Protein 5NLA (pdb70)

Organism: Rhizobium meliloti (strain 1021) (NCBI:txid266834)

Nearest PDB structures (foldseek):
  5nla-assembly1_A  TM=1.004E+00  e=1.748E-54  Sinorhizobium meliloti 1021
  1sfn-assembly1_A  TM=6.374E-01  e=1.419E-04  Deinococcus radiodurans
  8hfb-assembly1_B  TM=6.529E-01  e=1.781E-03  Bacillus subtilis
  1ey2-assembly1_A  TM=7.579E-01  e=7.438E-03  Homo sapiens
  3myx-assembly2_B  TM=6.446E-01  e=1.606E-02  Pseudomonas syringae pv. tomato str. DC3000

Radius of gyration: 18.59 Å; Cα contacts (8 Å, |Δi|>4): 476; chains: 1; bounding box: 44×41×52 Å

B-factor: mean 86.73, std 24.88, range [30.0, 162.95]

Sequence (271 aa):
SRFSTRDLPPQEQFRSWRAHMAPLVDVRLPDGVSEEDGFPAELTGWHLGDLLIVQQVTPAHSYERSQTMLRSSPIDHWNVGLFRSGRSWTEADRRVTETGPGEFFFRSLGYPYRGRMTDAASILLFMPYELLADDAGKLEGANNSVLSGNLADLLANYINGMEENLGNITVEEVPRIVRTIRDMVVACVAAVRPDSQAKMGVMERAHRYIHLNLNSGDLTPETICRELGISRTRLYQLFEPSGGVLNYIRRRRLLQAYAEGATIGDWLKSV

Structure (mmCIF, N/CA/C/O backbone):
data_5NLA
#
_entry.id   5NLA
#
_cell.length_a   80.662
_cell.length_b   80.662
_cell.length_c   125.596
_cell.angle_alpha   90.00
_cell.angle_beta   90.00
_cell.angle_gamma   90.00
#
_symmetry.space_group_name_H-M   'P 43 2 2'
#
loop_
_entity.id
_entity.type
_entity.pdbx_description
1 polymer 'Putative transcriptional regulator TRANSCRIPTION REGULATOR protein'
2 water water
#
loop_
_atom_site.group_PDB
_atom_site.id
_atom_site.type_symbol
_atom_site.label_atom_id
_atom_site.label_alt_id
_atom_site.label_comp_id
_atom_site.label_asym_id
_atom_site.label_entity_id
_atom_site.label_seq_id
_atom_site.pdbx_PDB_ins_code
_atom_site.Cartn_x
_atom_site.Cartn_y
_atom_site.Cartn_z
_atom_site.occupancy
_atom_site.B_iso_or_equiv
_atom_site.auth_seq_id
_atom_site.auth_comp_id
_atom_site.auth_asym_id
_atom_site.auth_atom_id
_atom_site.pdbx_PDB_model_num
ATOM 1 N N . SER A 1 47 ? -24.545 -28.485 -0.217 1.00 131.37 47 SER A N 1
ATOM 2 C CA . SER A 1 47 ? -24.429 -27.179 -0.934 1.00 128.90 47 SER A CA 1
ATOM 3 C C . SER A 1 47 ? -23.445 -26.229 -0.221 1.00 126.97 47 SER A C 1
ATOM 4 O O . SER A 1 47 ? -23.675 -25.019 -0.159 1.00 121.83 47 SER A O 1
ATOM 7 N N . ARG A 1 48 ? -22.327 -26.780 0.268 1.00 131.49 48 ARG A N 1
ATOM 8 C CA . ARG A 1 48 ? -21.486 -26.110 1.280 1.00 130.91 48 ARG A CA 1
ATOM 9 C C . ARG A 1 48 ? -20.040 -25.825 0.903 1.00 128.25 48 ARG A C 1
ATOM 10 O O . ARG A 1 48 ? -19.338 -26.720 0.423 1.00 136.02 48 ARG A O 1
ATOM 18 N N . PHE A 1 49 ? -19.596 -24.586 1.141 1.00 116.94 49 PHE A N 1
ATOM 19 C CA . PHE A 1 49 ? -18.164 -24.280 1.137 1.00 113.18 49 PHE A CA 1
ATOM 20 C C . PHE A 1 49 ? -17.779 -23.228 2.176 1.00 104.50 49 PHE A C 1
ATOM 21 O O . PHE A 1 49 ? -18.516 -22.274 2.428 1.00 101.61 49 PHE A O 1
ATOM 29 N N . SER A 1 50 ? -16.605 -23.439 2.770 1.00 99.10 50 SER A N 1
ATOM 30 C CA . SER A 1 50 ? -16.157 -22.722 3.962 1.00 93.21 50 SER A CA 1
ATOM 31 C C . SER A 1 50 ? -14.695 -22.317 3.820 1.00 86.16 50 SER A C 1
ATOM 32 O O . SER A 1 50 ? -13.912 -23.005 3.180 1.00 86.63 50 SER A O 1
ATOM 35 N N . THR A 1 51 ? -14.348 -21.185 4.411 1.00 82.76 51 THR A N 1
ATOM 36 C CA . THR A 1 51 ? -12.976 -20.688 4.446 1.00 81.70 51 THR A CA 1
ATOM 37 C C . THR A 1 51 ? -12.782 -20.010 5.786 1.00 80.54 51 THR A C 1
ATOM 38 O O . THR A 1 51 ? -13.514 -19.077 6.113 1.00 76.57 51 THR A O 1
ATOM 42 N N . ARG A 1 52 ? -11.829 -20.495 6.570 1.00 81.39 52 ARG A N 1
ATOM 43 C CA . ARG A 1 52 ? -11.371 -19.764 7.741 1.00 83.92 52 ARG A CA 1
ATOM 44 C C . ARG A 1 52 ? -9.890 -19.911 7.883 1.00 81.71 52 ARG A C 1
ATOM 45 O O . ARG A 1 52 ? -9.267 -20.722 7.220 1.00 83.39 52 ARG A O 1
ATOM 53 N N . ASP A 1 53 ? -9.330 -19.140 8.791 1.00 82.17 53 ASP A N 1
ATOM 54 C CA . ASP A 1 53 ? -7.910 -19.210 9.041 1.00 84.28 53 ASP A CA 1
ATOM 55 C C . ASP A 1 53 ? -7.574 -19.418 10.514 1.00 84.07 53 ASP A C 1
ATOM 56 O O . ASP A 1 53 ? -6.457 -19.143 10.920 1.00 83.81 53 ASP A O 1
ATOM 61 N N . LEU A 1 54 ? -8.516 -19.940 11.299 1.00 88.42 54 LEU A N 1
ATOM 62 C CA . LEU A 1 54 ? -8.251 -20.250 12.712 1.00 94.54 54 LEU A CA 1
ATOM 63 C C . LEU A 1 54 ? -7.199 -21.363 12.938 1.00 98.64 54 LEU A C 1
ATOM 64 O O . LEU A 1 54 ? -6.472 -21.288 13.913 1.00 103.32 54 LEU A O 1
ATOM 69 N N . PRO A 1 55 ? -7.108 -22.383 12.048 1.00 101.93 55 PRO A N 1
ATOM 70 C CA . PRO A 1 55 ? -6.037 -23.395 12.202 1.00 104.25 55 PRO A CA 1
ATOM 71 C C . PRO A 1 55 ? -4.588 -23.017 11.790 1.00 103.46 55 PRO A C 1
ATOM 72 O O . PRO A 1 55 ? -3.658 -23.639 12.293 1.00 110.32 55 PRO A O 1
ATOM 76 N N . PRO A 1 56 ? -4.384 -22.061 10.860 1.00 100.43 56 PRO A N 1
ATOM 77 C CA . PRO A 1 56 ? -3.019 -21.504 10.708 1.00 100.25 56 PRO A CA 1
ATOM 78 C C . PRO A 1 56 ? -2.563 -20.591 11.866 1.00 9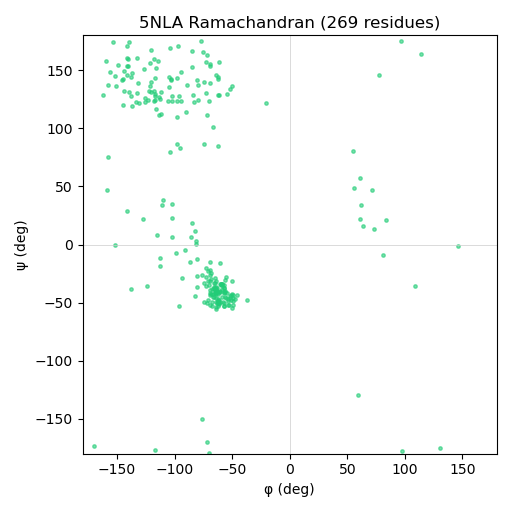8.08 56 PRO A C 1
ATOM 79 O O . PRO A 1 56 ? -3.232 -20.540 12.895 1.00 100.70 56 PRO A O 1
ATOM 83 N N . GLN A 1 57 ? -1.429 -19.897 11.700 1.00 95.15 57 GLN A N 1
ATOM 84 C CA . GLN A 1 57 ? -1.044 -18.766 12.580 1.00 92.26 57 GLN A CA 1
ATOM 85 C C . GLN A 1 57 ? -0.750 -17.401 11.899 1.00 92.59 57 GLN A C 1
ATOM 86 O O . GLN A 1 57 ? -1.048 -16.347 12.501 1.00 86.74 57 GLN A O 1
ATOM 92 N N . GLU A 1 58 ? -0.151 -17.407 10.692 1.00 92.73 58 GLU A N 1
ATOM 93 C CA . GLU A 1 58 ? -0.063 -16.191 9.842 1.00 86.92 58 GLU A CA 1
ATOM 94 C C . GLU A 1 58 ? -1.216 -16.168 8.833 1.00 83.44 58 GLU A C 1
ATOM 95 O O . GLU A 1 58 ? -1.093 -16.518 7.666 1.00 82.70 58 GLU A O 1
ATOM 101 N N . GLN A 1 59 ? -2.334 -15.677 9.359 1.00 77.91 59 GLN A N 1
ATOM 102 C CA . GLN A 1 59 ? -3.680 -15.906 8.869 1.00 71.77 59 GLN A CA 1
ATOM 103 C C . GLN A 1 59 ? -4.134 -14.808 7.900 1.00 70.56 59 GLN A C 1
ATOM 104 O O . GLN A 1 59 ? -4.988 -15.041 7.025 1.00 67.91 59 GLN A O 1
ATOM 110 N N . PHE A 1 60 ? -3.590 -13.603 8.086 1.00 69.17 60 PHE A N 1
ATOM 111 C CA . PHE A 1 60 ? -3.899 -12.480 7.227 1.00 65.32 60 PHE A CA 1
ATOM 112 C C . PHE A 1 60 ? -3.436 -12.761 5.821 1.00 67.02 60 PHE A C 1
ATOM 113 O O . PHE A 1 60 ? -4.191 -12.588 4.870 1.00 67.90 60 PHE A O 1
ATOM 121 N N . ARG A 1 61 ? -2.183 -13.186 5.696 1.00 72.24 61 ARG A N 1
ATOM 122 C CA . ARG A 1 61 ? -1.630 -13.573 4.401 1.00 73.21 61 ARG A CA 1
ATOM 123 C C . ARG A 1 61 ? -2.541 -14.593 3.682 1.00 73.16 61 ARG A C 1
ATOM 124 O O . ARG A 1 61 ? -2.819 -14.424 2.499 1.00 77.86 61 ARG A O 1
ATOM 132 N N . SER A 1 62 ? -3.038 -15.610 4.391 1.00 71.24 62 SER A N 1
ATOM 133 C CA . SER A 1 62 ? -4.004 -16.553 3.805 1.00 68.31 62 SER A CA 1
ATOM 134 C C . SER A 1 62 ? -5.292 -15.849 3.399 1.00 67.06 62 SER A C 1
ATOM 135 O O . SER A 1 62 ? -5.749 -15.959 2.265 1.00 68.92 62 SER A O 1
ATOM 138 N N . TRP A 1 63 ? -5.875 -15.119 4.332 1.00 66.07 63 TRP A N 1
ATOM 139 C CA . TRP A 1 63 ? -7.072 -14.344 4.043 1.00 63.23 63 TRP A CA 1
ATOM 140 C C . TRP A 1 63 ? -6.941 -13.465 2.790 1.00 63.06 63 TRP A C 1
ATOM 141 O O . TRP A 1 63 ? -7.872 -13.375 1.980 1.00 62.93 63 TRP A O 1
ATOM 152 N N . ARG A 1 64 ? -5.796 -12.812 2.641 1.00 63.21 64 ARG A N 1
ATOM 153 C CA . ARG A 1 64 ? -5.569 -11.937 1.495 1.00 62.32 64 ARG A CA 1
ATOM 154 C C . ARG A 1 64 ? -5.527 -12.707 0.171 1.00 62.62 64 ARG A C 1
ATOM 155 O O . ARG A 1 64 ? -5.993 -12.211 -0.873 1.00 60.47 64 ARG A O 1
ATOM 163 N N . ALA A 1 65 ? -4.957 -13.907 0.227 1.00 63.86 65 ALA A N 1
ATOM 164 C CA . ALA A 1 65 ? -4.908 -14.790 -0.921 1.00 66.46 65 ALA A CA 1
ATOM 165 C C . ALA A 1 65 ? -6.313 -15.165 -1.356 1.00 67.66 65 ALA A C 1
ATOM 166 O O . ALA A 1 65 ? -6.629 -15.056 -2.536 1.00 71.44 65 ALA A O 1
ATOM 168 N N . HIS A 1 66 ? -7.151 -15.573 -0.402 1.00 70.21 66 HIS A N 1
ATOM 169 C CA . HIS A 1 66 ? -8.526 -16.000 -0.701 1.00 72.49 66 HIS A CA 1
ATOM 170 C C . HIS A 1 66 ? -9.386 -14.871 -1.274 1.00 67.18 66 HIS A C 1
ATOM 171 O O . HIS A 1 66 ? -10.281 -15.118 -2.070 1.00 67.18 66 HIS A O 1
ATOM 178 N N . MET A 1 67 ? -9.105 -13.638 -0.869 1.00 62.94 67 MET A N 1
ATOM 179 C CA . MET A 1 67 ? -9.907 -12.492 -1.254 1.00 59.89 67 MET A CA 1
ATOM 180 C C . MET A 1 67 ? -9.341 -11.689 -2.415 1.00 59.18 67 MET A C 1
ATOM 181 O O . MET A 1 67 ? -10.026 -10.809 -2.898 1.00 59.82 67 MET A O 1
ATOM 186 N N . ALA A 1 68 ? -8.122 -12.006 -2.865 1.00 63.72 68 ALA A N 1
ATOM 187 C CA . ALA A 1 68 ? -7.391 -11.259 -3.937 1.00 63.34 68 ALA A CA 1
ATOM 188 C C . ALA A 1 68 ? -8.142 -10.949 -5.238 1.00 63.98 68 ALA A C 1
ATOM 189 O O . ALA A 1 68 ? -8.046 -9.826 -5.735 1.00 64.33 68 ALA A O 1
ATOM 191 N N . PRO A 1 69 ? -8.858 -11.945 -5.815 1.00 65.34 69 PRO A N 1
ATOM 192 C CA . PRO A 1 69 ? -9.687 -11.695 -6.998 1.00 63.15 69 PRO A CA 1
ATOM 193 C C . PRO A 1 69 ? -10.714 -10.582 -6.832 1.00 62.47 69 PRO A C 1
ATOM 194 O O . PRO A 1 69 ? -11.108 -9.963 -7.820 1.00 66.94 69 PRO A O 1
ATOM 198 N N . LEU A 1 70 ? -11.164 -10.360 -5.604 1.00 61.07 70 LEU A N 1
ATOM 199 C CA . LEU A 1 70 ? -12.190 -9.371 -5.313 1.00 60.06 70 LEU A CA 1
ATOM 200 C C . LEU A 1 70 ? -11.594 -8.052 -4.869 1.00 57.65 70 LEU A C 1
ATOM 201 O O . LEU A 1 70 ? -11.898 -6.994 -5.417 1.00 57.27 70 LEU A O 1
ATOM 206 N N . VAL A 1 71 ? -10.737 -8.131 -3.864 1.00 58.03 71 VAL A N 1
ATOM 207 C CA . VAL A 1 71 ? -10.186 -6.956 -3.207 1.00 56.41 71 VAL A CA 1
ATOM 208 C C . VAL A 1 71 ? -8.772 -7.246 -2.791 1.00 55.34 71 VAL A C 1
ATOM 209 O O . VAL A 1 71 ? -8.465 -8.350 -2.389 1.00 52.61 71 VAL A O 1
ATOM 213 N N . ASP A 1 72 ? -7.913 -6.246 -2.923 1.00 60.17 72 ASP A N 1
ATOM 214 C CA . ASP A 1 72 ? -6.629 -6.252 -2.255 1.00 64.94 72 ASP A CA 1
ATOM 215 C C . ASP A 1 72 ? -6.852 -5.727 -0.843 1.00 64.56 72 ASP A C 1
ATOM 216 O O . ASP A 1 72 ? -7.451 -4.663 -0.677 1.00 64.50 72 ASP A O 1
ATOM 221 N N . VAL A 1 73 ? -6.368 -6.473 0.152 1.00 63.14 73 VAL A N 1
ATOM 222 C CA . VAL A 1 73 ? -6.554 -6.130 1.560 1.00 65.07 73 VAL A CA 1
ATOM 223 C C . VAL A 1 73 ? -5.239 -5.835 2.274 1.00 64.81 73 VAL A C 1
ATOM 224 O O . VAL A 1 73 ? -4.186 -6.348 1.893 1.00 65.37 73 VAL A O 1
ATOM 228 N N . ARG A 1 74 ? -5.323 -4.988 3.302 1.00 63.89 74 ARG A N 1
ATOM 229 C CA . ARG A 1 74 ? -4.173 -4.569 4.109 1.00 64.28 74 ARG A CA 1
ATOM 230 C C . ARG A 1 74 ? -4.623 -4.407 5.542 1.00 60.80 74 ARG A C 1
ATOM 231 O O . ARG A 1 74 ? -5.776 -4.070 5.797 1.00 62.94 74 ARG A O 1
ATOM 239 N N . LEU A 1 75 ? -3.722 -4.656 6.485 1.00 58.45 75 LEU A N 1
ATOM 240 C CA . LEU A 1 75 ? -4.031 -4.462 7.893 1.00 56.09 75 LEU A CA 1
ATOM 241 C C . LEU A 1 75 ? -4.121 -2.974 8.226 1.00 57.00 75 LEU A C 1
ATOM 242 O O . LEU A 1 75 ? -3.648 -2.145 7.439 1.00 55.75 75 LEU A O 1
ATOM 247 N N . PRO A 1 76 ? -4.746 -2.626 9.385 1.00 57.43 76 PRO A N 1
ATOM 248 C CA . PRO A 1 76 ? -4.725 -1.224 9.806 1.00 58.40 76 PRO A CA 1
ATOM 249 C C . PRO A 1 76 ? -3.336 -0.853 10.209 1.00 61.54 76 PRO A C 1
ATOM 250 O O . PRO A 1 76 ? -2.562 -1.725 10.582 1.00 63.21 76 PRO A O 1
ATOM 254 N N . ASP A 1 77 ? -3.015 0.425 10.095 1.00 66.13 77 ASP A N 1
ATOM 255 C CA . ASP A 1 77 ? -1.716 0.912 10.492 1.00 71.92 77 ASP A CA 1
ATOM 256 C C . ASP A 1 77 ? -1.520 0.655 11.970 1.00 73.52 77 ASP A C 1
ATOM 257 O O . ASP A 1 77 ? -2.391 0.998 12.770 1.00 77.63 77 ASP A O 1
ATOM 262 N N . GLY A 1 78 ? -0.392 0.025 12.312 1.00 73.12 78 GLY A N 1
ATOM 263 C CA . GLY A 1 78 ? -0.077 -0.353 13.694 1.00 72.09 78 GLY A CA 1
ATOM 264 C C . GLY A 1 78 ? -0.153 -1.843 13.962 1.00 69.45 78 GLY A C 1
ATOM 265 O O . GLY A 1 78 ? 0.630 -2.366 14.724 1.00 73.89 78 GLY A O 1
ATOM 266 N N . VAL A 1 79 ? -1.087 -2.530 13.324 1.00 65.73 79 VAL A N 1
ATOM 267 C CA . VAL A 1 79 ? -1.377 -3.928 13.619 1.00 63.67 79 VAL A CA 1
ATOM 268 C C . VAL A 1 79 ? -0.359 -4.838 12.956 1.00 65.51 79 VAL A C 1
ATOM 269 O O . VAL A 1 79 ? -0.177 -4.814 11.737 1.00 65.05 79 VAL A O 1
ATOM 273 N N . SER A 1 80 ? 0.283 -5.659 13.768 1.00 71.12 80 SER A N 1
ATOM 274 C CA . SER A 1 80 ? 1.308 -6.588 13.308 1.00 73.75 80 SER A CA 1
ATOM 275 C C . SER A 1 80 ? 0.633 -7.862 12.805 1.00 73.71 80 SER A C 1
ATOM 276 O O . SER A 1 80 ? -0.473 -8.189 13.238 1.00 72.87 80 SER A O 1
ATOM 279 N N . GLU A 1 81 ? 1.278 -8.566 11.877 1.00 77.36 81 GLU A N 1
ATOM 280 C CA . GLU A 1 81 ? 0.762 -9.857 11.393 1.00 79.13 81 GLU A CA 1
ATOM 281 C C . GLU A 1 81 ? 0.938 -10.965 12.435 1.00 79.81 81 GLU A C 1
ATOM 282 O O . GLU A 1 81 ? 0.287 -11.997 12.341 1.00 77.53 81 GLU A O 1
ATOM 288 N N . GLU A 1 82 ? 1.853 -10.751 13.384 1.00 84.00 82 GLU A N 1
ATOM 289 C CA . GLU A 1 82 ? 2.005 -11.564 14.611 1.00 88.27 82 GLU A CA 1
ATOM 290 C C . GLU A 1 82 ? 0.676 -11.773 15.345 1.00 84.67 82 GLU A C 1
ATOM 291 O O . GLU A 1 82 ? 0.319 -12.889 15.699 1.00 83.30 82 GLU A O 1
ATOM 297 N N . ASP A 1 83 ? -0.055 -10.682 15.538 1.00 82.43 83 ASP A N 1
ATOM 298 C CA . ASP A 1 83 ? -1.330 -10.684 16.264 1.00 82.72 83 ASP A CA 1
ATOM 299 C C . ASP A 1 83 ? -2.316 -11.767 15.791 1.00 80.09 83 ASP A C 1
ATOM 300 O O . ASP A 1 83 ? -3.107 -12.260 16.575 1.00 84.02 83 ASP A O 1
ATOM 305 N N . GLY A 1 84 ? -2.274 -12.123 14.515 1.00 76.50 84 GLY A N 1
ATOM 306 C CA . GLY A 1 84 ? -3.249 -13.032 13.940 1.00 73.88 84 GLY A CA 1
ATOM 307 C C . GLY A 1 84 ? -4.347 -12.255 13.246 1.00 70.78 84 GLY A C 1
ATOM 308 O O . GLY A 1 84 ? -4.388 -11.021 13.292 1.00 71.08 84 GLY A O 1
ATOM 309 N N . PHE A 1 85 ? -5.240 -12.983 12.589 1.00 67.31 85 PHE A N 1
ATOM 310 C CA . PHE A 1 85 ? -6.290 -12.376 11.803 1.00 63.71 85 PHE A CA 1
ATOM 311 C C . PHE A 1 85 ? -7.449 -13.373 11.632 1.00 65.46 85 PHE A C 1
ATOM 312 O O . PHE A 1 85 ? -7.626 -13.952 10.553 1.00 65.13 85 PHE A O 1
ATOM 320 N N . PRO A 1 86 ? -8.249 -13.569 12.699 1.00 65.18 86 PRO A N 1
ATOM 321 C CA . PRO A 1 86 ? -9.310 -14.573 12.695 1.00 66.19 86 PRO A CA 1
ATOM 322 C C . PRO A 1 86 ? -10.487 -14.178 11.798 1.00 64.36 86 PRO A C 1
ATOM 323 O O . PRO A 1 86 ? -11.212 -13.239 12.116 1.00 65.04 86 PRO A O 1
ATOM 327 N N . ALA A 1 87 ? -10.665 -14.906 10.698 1.00 63.31 87 ALA A N 1
ATOM 328 C CA . ALA A 1 87 ? -11.670 -14.577 9.695 1.00 62.07 87 ALA A CA 1
ATOM 329 C C . ALA A 1 87 ? -12.353 -15.832 9.153 1.00 64.17 87 ALA A C 1
ATOM 330 O O . ALA A 1 87 ? -11.785 -16.920 9.174 1.00 61.98 87 ALA A O 1
ATOM 332 N N . GLU A 1 88 ? -13.589 -15.644 8.692 1.00 66.17 88 GLU A N 1
ATOM 333 C CA . GLU A 1 88 ? -14.443 -16.715 8.218 1.00 70.61 88 GLU A CA 1
ATOM 334 C C . GLU A 1 88 ? -15.268 -16.220 7.051 1.00 70.40 88 GLU A C 1
ATOM 335 O O . GLU A 1 88 ? -15.857 -15.138 7.119 1.00 70.86 88 GLU A O 1
ATOM 341 N N . LEU A 1 89 ? -15.287 -17.018 5.986 1.00 70.86 89 LEU A N 1
ATOM 342 C CA . LEU A 1 89 ? -16.213 -16.868 4.875 1.00 66.93 89 LEU A CA 1
ATOM 343 C C . LEU A 1 89 ? -16.990 -18.155 4.799 1.00 65.64 89 LEU A C 1
ATOM 344 O O . LEU A 1 89 ? -16.430 -19.236 4.981 1.00 65.59 89 LEU A O 1
ATOM 349 N N . THR A 1 90 ? -18.283 -18.038 4.540 1.00 64.00 90 THR A N 1
ATOM 350 C CA . THR A 1 90 ? -19.130 -19.203 4.395 1.00 67.70 90 THR A CA 1
ATOM 351 C C . THR A 1 90 ? -20.042 -18.954 3.200 1.00 67.60 90 THR A C 1
ATOM 352 O O . THR A 1 90 ? -20.797 -17.990 3.202 1.00 66.56 90 THR A O 1
ATOM 356 N N . GLY A 1 91 ? -19.935 -19.810 2.178 1.00 69.19 91 GLY A N 1
ATOM 357 C CA . GLY A 1 91 ? -20.569 -19.592 0.869 1.00 68.65 91 GLY A CA 1
ATOM 358 C C . GLY A 1 91 ? -21.680 -20.569 0.513 1.00 71.47 91 GLY A C 1
ATOM 359 O O . GLY A 1 91 ? -21.470 -21.783 0.533 1.00 72.12 91 GLY A O 1
ATOM 360 N N . TRP A 1 92 ? -22.860 -20.032 0.186 1.00 73.29 92 TRP A N 1
ATOM 361 C CA . TRP A 1 92 ? -24.002 -20.813 -0.305 1.00 76.61 92 TRP A CA 1
ATOM 362 C C . TRP A 1 92 ? -24.335 -20.350 -1.722 1.00 75.77 92 TRP A C 1
ATOM 363 O O . TRP A 1 92 ? -24.435 -19.147 -1.962 1.00 72.07 92 TRP A O 1
ATOM 374 N N . HIS A 1 93 ? -24.506 -21.306 -2.641 1.00 78.90 93 HIS A N 1
ATOM 375 C CA . HIS A 1 93 ? -24.915 -21.038 -4.018 1.00 80.76 93 HIS A CA 1
ATOM 376 C C . HIS A 1 93 ? -26.408 -21.259 -4.137 1.00 86.06 93 HIS A C 1
ATOM 377 O O . HIS A 1 93 ? -26.870 -22.388 -4.010 1.00 88.63 93 HIS A O 1
ATOM 384 N N . LEU A 1 94 ? -27.161 -20.194 -4.309 1.00 90.32 94 LEU A N 1
ATOM 385 C CA . LEU A 1 94 ? -28.561 -20.351 -4.565 1.00 97.92 94 LEU A CA 1
ATOM 386 C C . LEU A 1 94 ? -28.523 -20.204 -6.047 1.00 103.24 94 LEU A C 1
ATOM 387 O O . LEU A 1 94 ? -28.746 -19.130 -6.557 1.00 105.43 94 LEU A O 1
ATOM 392 N N . GLY A 1 95 ? -28.280 -21.284 -6.757 1.00 107.46 95 GLY A N 1
ATOM 393 C CA . GLY A 1 95 ? -28.146 -21.175 -8.185 1.00 108.97 95 GLY A CA 1
ATOM 394 C C . GLY A 1 95 ? -27.001 -20.233 -8.494 1.00 108.22 95 GLY A C 1
ATOM 395 O O . GLY A 1 95 ? -25.895 -20.410 -8.026 1.00 109.02 95 GLY A O 1
ATOM 396 N N . ASP A 1 96 ? -27.268 -19.271 -9.357 1.00 107.90 96 ASP A N 1
ATOM 397 C CA . ASP A 1 96 ? -26.309 -18.250 -9.760 1.00 104.31 96 ASP A CA 1
ATOM 398 C C . ASP A 1 96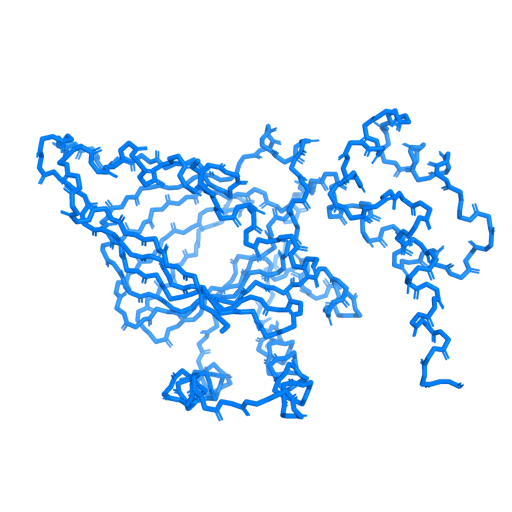 ? -25.90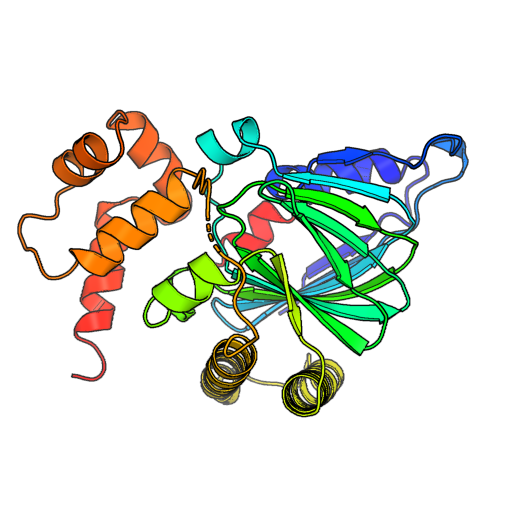2 -17.234 -8.689 1.00 97.01 96 ASP A C 1
ATOM 399 O O . ASP A 1 96 ? -24.742 -16.871 -8.577 1.00 93.56 96 ASP A O 1
ATOM 404 N N . LEU A 1 97 ? -26.886 -16.777 -7.931 1.00 91.84 97 LEU A N 1
ATOM 405 C CA . LEU A 1 97 ? -26.732 -15.820 -6.833 1.00 86.94 97 LEU A CA 1
ATOM 406 C C . LEU A 1 97 ? -25.994 -16.460 -5.642 1.00 81.47 97 LEU A C 1
ATOM 407 O O . LEU A 1 97 ? -26.433 -17.491 -5.124 1.00 81.99 97 LEU A O 1
ATOM 412 N N . LEU A 1 98 ? -24.886 -15.840 -5.224 1.00 74.94 98 LEU A N 1
ATOM 413 C CA . LEU A 1 98 ? -24.043 -16.341 -4.133 1.00 72.87 98 LEU A CA 1
ATOM 414 C C . LEU A 1 98 ? -24.292 -15.568 -2.828 1.00 70.85 98 LEU A C 1
ATOM 415 O O . LEU A 1 98 ? -24.156 -14.335 -2.782 1.00 64.63 98 LEU A O 1
ATOM 420 N N . ILE A 1 99 ? -24.642 -16.309 -1.776 1.00 72.67 99 ILE A N 1
ATOM 421 C CA . ILE A 1 99 ? -24.745 -15.771 -0.418 1.00 75.15 99 ILE A CA 1
ATOM 422 C C . ILE A 1 99 ? -23.427 -16.062 0.294 1.00 73.96 99 ILE A C 1
ATOM 423 O O . ILE A 1 99 ? -22.982 -17.215 0.316 1.00 77.19 99 ILE A O 1
ATOM 428 N N . VAL A 1 100 ? -22.818 -15.037 0.884 1.00 69.76 100 VAL A N 1
ATOM 429 C CA . VAL A 1 100 ? -21.599 -15.217 1.680 1.00 68.35 100 VAL A CA 1
ATOM 430 C C . VAL A 1 100 ? -21.764 -14.640 3.082 1.00 65.12 100 VAL A C 1
ATOM 431 O O . VAL A 1 100 ? -22.066 -13.463 3.237 1.00 62.87 100 VAL A O 1
ATOM 435 N N . GLN A 1 101 ? -21.575 -15.487 4.089 1.00 66.15 101 GLN A N 1
ATOM 436 C CA . GLN A 1 101 ? -21.482 -15.048 5.482 1.00 66.74 101 GLN A CA 1
ATOM 437 C C . GLN A 1 101 ? -20.015 -14.764 5.808 1.00 65.70 101 GLN A C 1
ATOM 438 O O . GLN A 1 101 ? -19.182 -15.675 5.800 1.00 65.85 101 GLN A O 1
ATOM 444 N N . GLN A 1 102 ? -19.709 -13.496 6.075 1.00 64.21 102 GLN A N 1
ATOM 445 C CA . GLN A 1 102 ? -18.356 -13.048 6.367 1.00 64.69 102 GLN A CA 1
ATOM 446 C C . GLN A 1 102 ? -18.207 -12.597 7.822 1.00 65.14 102 GLN A C 1
ATOM 447 O O . GLN A 1 102 ? -19.018 -11.809 8.323 1.00 64.94 102 GLN A O 1
ATOM 453 N N . VAL A 1 103 ? -17.168 -13.093 8.488 1.00 63.49 103 VAL A N 1
ATOM 454 C CA . VAL A 1 103 ? -16.745 -12.554 9.777 1.00 63.83 103 VAL A CA 1
ATOM 455 C C . VAL A 1 103 ? -15.273 -12.209 9.652 1.00 60.71 103 VAL A C 1
ATOM 456 O O . VAL A 1 103 ? -14.466 -13.054 9.281 1.00 57.89 103 VAL A O 1
ATOM 460 N N . THR A 1 104 ? -14.929 -10.973 9.973 1.00 60.75 104 THR A N 1
ATOM 461 C CA . THR A 1 104 ? -13.617 -10.454 9.636 1.00 63.03 104 THR A CA 1
ATOM 462 C C . THR A 1 104 ? -13.141 -9.361 10.623 1.00 62.04 104 THR A C 1
ATOM 463 O O . THR A 1 104 ? -13.965 -8.606 11.145 1.00 63.41 104 THR A O 1
ATOM 467 N N . PRO A 1 105 ? -11.827 -9.302 10.923 1.00 60.70 105 PRO A N 1
ATOM 468 C CA . PRO A 1 105 ? -11.292 -8.198 11.743 1.00 61.22 105 PRO A CA 1
ATOM 469 C C . PRO A 1 105 ? -11.146 -6.893 10.947 1.00 59.86 105 PRO A C 1
ATOM 470 O O . PRO A 1 105 ? -11.383 -6.882 9.745 1.00 56.92 105 PRO A O 1
ATOM 474 N N . ALA A 1 106 ? -10.764 -5.805 11.621 1.00 61.10 106 ALA A N 1
ATOM 475 C CA . ALA A 1 106 ? -10.601 -4.516 10.948 1.00 59.48 106 ALA A CA 1
ATOM 476 C C . ALA A 1 106 ? -9.515 -4.622 9.907 1.00 60.85 106 ALA A C 1
ATOM 477 O O . ALA A 1 106 ? -8.433 -5.107 10.195 1.00 62.26 106 ALA A O 1
ATOM 479 N N . HIS A 1 107 ? -9.827 -4.204 8.686 1.00 60.86 107 HIS A N 1
ATOM 480 C CA . HIS A 1 107 ? -8.835 -4.144 7.611 1.00 60.19 107 HIS A CA 1
ATOM 481 C C . HIS A 1 107 ? -9.266 -3.068 6.629 1.00 57.25 107 HIS A C 1
ATOM 482 O O . HIS A 1 107 ? -10.342 -2.472 6.772 1.00 57.13 107 HIS A O 1
ATOM 489 N N . SER A 1 108 ? -8.408 -2.800 5.660 1.00 54.83 108 SER A N 1
ATOM 490 C CA . SER A 1 108 ? -8.750 -1.934 4.561 1.00 54.56 108 SER A CA 1
ATOM 491 C C . SER A 1 108 ? -8.766 -2.761 3.262 1.00 55.29 108 SER A C 1
ATOM 492 O O . SER A 1 108 ? -8.160 -3.852 3.172 1.00 50.78 108 SER A O 1
ATOM 495 N N . TYR A 1 109 ? -9.489 -2.238 2.274 1.00 57.40 109 TYR A N 1
ATOM 496 C CA . TYR A 1 109 ? -9.742 -2.955 1.021 1.00 59.35 109 TYR A CA 1
ATOM 497 C C . TYR A 1 109 ? -9.698 -2.025 -0.195 1.00 60.59 109 TYR A C 1
ATOM 498 O O . TYR A 1 109 ? -10.083 -0.854 -0.130 1.00 60.33 109 TYR A O 1
ATOM 507 N N . GLU A 1 110 ? -9.214 -2.564 -1.305 1.00 64.23 110 GLU A N 1
ATOM 508 C CA . GLU A 1 110 ? -9.242 -1.858 -2.588 1.00 65.02 110 GLU A CA 1
ATOM 509 C C . GLU A 1 110 ? -9.598 -2.824 -3.705 1.00 61.85 110 GLU A C 1
ATOM 510 O O . GLU A 1 110 ? -9.032 -3.916 -3.788 1.00 61.54 110 GLU A O 1
ATOM 516 N N . ARG A 1 111 ? -10.552 -2.418 -4.540 1.00 59.43 111 ARG A N 1
ATOM 517 C CA . ARG A 1 111 ? -10.756 -3.017 -5.859 1.00 57.45 111 ARG A CA 1
ATOM 518 C C . ARG A 1 111 ? -10.408 -1.917 -6.836 1.00 57.75 111 ARG A C 1
ATOM 519 O O . ARG A 1 111 ? -11.109 -0.912 -6.902 1.00 56.86 111 ARG A O 1
ATOM 527 N N . SER A 1 112 ? -9.300 -2.088 -7.562 1.00 59.27 112 SER A N 1
ATOM 528 C CA . SER A 1 112 ? -8.731 -1.008 -8.386 1.00 61.09 112 SER A CA 1
ATOM 529 C C . SER A 1 112 ? -8.981 -1.121 -9.908 1.00 61.65 112 SER A C 1
ATOM 530 O O . SER A 1 112 ? -9.407 -2.158 -10.422 1.00 59.83 112 SER A O 1
ATOM 533 N N . GLN A 1 113 ? -8.661 -0.041 -10.615 1.00 64.04 113 GLN A N 1
ATOM 534 C CA . GLN A 1 113 ? -8.702 -0.013 -12.083 1.00 66.75 113 GLN A CA 1
ATOM 535 C C . GLN A 1 113 ? -7.875 -1.154 -12.684 1.00 64.74 113 GLN A C 1
ATOM 536 O O . GLN A 1 113 ? -8.367 -1.897 -13.523 1.00 64.96 113 GLN A O 1
ATOM 542 N N . THR A 1 114 ? -6.646 -1.313 -12.202 1.00 64.76 114 THR A N 1
ATOM 543 C CA . THR A 1 114 ? -5.733 -2.363 -12.667 1.00 66.10 114 THR A CA 1
ATOM 544 C C . THR A 1 114 ? -6.342 -3.753 -12.538 1.00 63.84 114 THR A C 1
ATOM 545 O O . THR A 1 114 ? -6.240 -4.583 -13.447 1.00 67.60 114 THR A O 1
ATOM 549 N N . MET A 1 115 ? -6.956 -4.000 -11.394 1.00 60.01 115 MET A N 1
ATOM 550 C CA . MET A 1 115 ? -7.626 -5.252 -11.149 1.00 59.35 115 MET A CA 1
ATOM 551 C C . MET A 1 115 ? -8.781 -5.420 -12.136 1.00 60.69 115 MET A C 1
ATOM 552 O O . MET A 1 115 ? -8.965 -6.497 -12.684 1.00 61.63 115 MET A O 1
ATOM 557 N N . LEU A 1 116 ? -9.514 -4.337 -12.388 1.00 62.98 116 LEU A N 1
ATOM 558 C CA . LEU A 1 116 ? -10.692 -4.337 -13.279 1.00 62.77 116 LEU A CA 1
ATOM 559 C C . LEU A 1 116 ? -10.446 -4.552 -14.794 1.00 66.38 116 LEU A C 1
ATOM 560 O O . LEU A 1 116 ? -11.360 -4.995 -15.526 1.00 63.88 116 LEU A O 1
ATOM 565 N N . ARG A 1 117 ? -9.239 -4.217 -15.245 1.00 67.60 117 ARG A N 1
ATOM 566 C CA . ARG A 1 117 ? -8.816 -4.443 -16.622 1.00 70.94 117 ARG A CA 1
ATOM 567 C C . ARG A 1 117 ? -8.869 -5.916 -17.022 1.00 70.88 117 ARG A C 1
ATOM 568 O O . ARG A 1 117 ? -9.133 -6.250 -18.174 1.00 76.51 117 ARG A O 1
ATOM 576 N N . SER A 1 118 ? -8.574 -6.782 -16.069 1.00 70.36 118 SER A N 1
ATOM 577 C CA . SER A 1 118 ? -8.465 -8.215 -16.284 1.00 71.57 118 SER A CA 1
ATOM 578 C C . SER A 1 118 ? -9.566 -9.017 -15.587 1.00 69.94 118 SER A C 1
ATOM 579 O O . SER A 1 118 ? -9.798 -10.165 -15.948 1.00 75.74 118 SER A O 1
ATOM 582 N N . SER A 1 119 ? -10.244 -8.436 -14.602 1.00 65.99 119 SER A N 1
ATOM 583 C CA . SER A 1 119 ? -11.171 -9.196 -13.766 1.00 63.28 119 SER A CA 1
ATOM 584 C C . SER A 1 119 ? -12.454 -9.564 -14.510 1.00 64.70 119 SER A C 1
ATOM 585 O O . SER A 1 119 ? -13.111 -8.678 -15.095 1.00 65.42 119 SER A O 1
ATOM 588 N N . PRO A 1 120 ? -12.833 -10.854 -14.453 1.00 64.61 120 PRO A N 1
ATOM 589 C CA . PRO A 1 120 ? -14.126 -11.315 -14.943 1.00 66.39 120 PRO A CA 1
ATOM 590 C C . PRO A 1 120 ? -15.306 -11.112 -13.974 1.00 67.11 120 PRO A C 1
ATOM 591 O O . PRO A 1 120 ? -16.429 -11.528 -14.282 1.00 73.01 120 PRO A O 1
ATOM 595 N N . ILE A 1 121 ? -15.070 -10.492 -12.824 1.00 66.90 121 ILE A N 1
ATOM 596 C CA . ILE A 1 121 ? -16.103 -10.334 -11.809 1.00 65.74 121 ILE A CA 1
ATOM 597 C C . ILE A 1 121 ? -16.769 -8.969 -12.018 1.00 65.36 121 ILE A C 1
ATOM 598 O O . ILE A 1 121 ? -16.081 -7.935 -12.046 1.00 65.12 121 ILE A O 1
ATOM 603 N N . ASP A 1 122 ? -18.092 -8.980 -12.197 1.00 63.60 122 ASP A N 1
ATOM 604 C CA . ASP A 1 122 ? -18.885 -7.748 -12.292 1.00 63.92 122 ASP A CA 1
ATOM 605 C C . ASP A 1 122 ? -20.240 -7.873 -11.590 1.00 65.25 122 ASP A C 1
ATOM 606 O O . ASP A 1 122 ? -21.216 -7.188 -11.941 1.00 70.84 122 ASP A O 1
ATOM 611 N N . HIS A 1 123 ? -20.287 -8.714 -10.569 1.00 62.93 123 HIS A N 1
ATOM 612 C CA . HIS A 1 123 ? -21.521 -8.984 -9.872 1.00 64.00 123 HIS A CA 1
ATOM 613 C C . HIS A 1 123 ? -22.039 -7.681 -9.256 1.00 63.53 123 HIS A C 1
ATOM 614 O O . HIS A 1 123 ? -21.272 -6.740 -9.039 1.00 63.34 123 HIS A O 1
ATOM 621 N N . TRP A 1 124 ? -23.343 -7.631 -9.006 1.00 63.73 124 TRP A N 1
ATOM 622 C CA . TRP A 1 124 ? -23.929 -6.605 -8.151 1.00 62.34 124 TRP A CA 1
ATOM 623 C C . TRP A 1 124 ? -23.745 -7.110 -6.722 1.00 62.02 124 TRP A C 1
ATOM 624 O O . TRP A 1 124 ? -24.164 -8.215 -6.382 1.00 64.62 124 TRP A O 1
ATOM 635 N N . ASN A 1 125 ? -23.083 -6.318 -5.898 1.00 60.59 125 ASN A N 1
ATOM 636 C CA . ASN A 1 125 ? -22.792 -6.700 -4.524 1.00 59.36 125 ASN A CA 1
ATOM 637 C C . ASN A 1 125 ? -23.723 -5.913 -3.612 1.00 59.32 125 ASN A C 1
ATOM 638 O O . ASN A 1 125 ? -23.784 -4.678 -3.673 1.00 58.50 125 ASN A O 1
ATOM 643 N N . VAL A 1 126 ? -24.478 -6.638 -2.804 1.00 59.19 126 VAL A N 1
ATOM 644 C CA . VAL A 1 126 ? -25.249 -6.037 -1.722 1.00 60.44 126 VAL A CA 1
ATOM 645 C C . VAL A 1 126 ? -24.807 -6.697 -0.439 1.00 59.55 126 VAL A C 1
ATOM 646 O O . VAL A 1 126 ? -24.705 -7.923 -0.381 1.00 60.71 126 VAL A O 1
ATOM 650 N N . GLY A 1 127 ? -24.524 -5.894 0.578 1.00 59.06 127 GLY A N 1
ATOM 651 C CA . GLY A 1 127 ? -23.976 -6.420 1.828 1.00 59.17 127 GLY A CA 1
ATOM 652 C C . GLY A 1 127 ? -24.617 -5.782 3.034 1.00 60.49 127 GLY A C 1
ATOM 653 O O . GLY A 1 127 ? -24.666 -4.561 3.123 1.00 59.53 127 GLY A O 1
ATOM 654 N N . LEU A 1 128 ? -25.104 -6.619 3.948 1.00 61.25 128 LEU A N 1
ATOM 655 C CA . LEU A 1 128 ? -25.722 -6.183 5.198 1.00 62.57 128 LEU A CA 1
ATOM 656 C C . LEU A 1 128 ? -24.772 -6.406 6.356 1.00 62.50 128 LEU A C 1
ATOM 657 O O . LEU A 1 128 ? -24.218 -7.485 6.467 1.00 61.79 128 LEU A O 1
ATOM 662 N N . PHE A 1 129 ? -24.645 -5.429 7.251 1.00 64.62 129 PHE A N 1
ATOM 663 C CA . PHE A 1 129 ? -23.813 -5.581 8.458 1.00 65.17 129 PHE A CA 1
ATOM 664 C C . PHE A 1 129 ? -24.683 -5.945 9.657 1.00 67.78 129 PHE A C 1
ATOM 665 O O . PHE A 1 129 ? -25.630 -5.219 9.984 1.00 68.81 129 PHE A O 1
ATOM 673 N N . ARG A 1 130 ? -24.362 -7.063 10.307 1.00 68.13 130 ARG A N 1
ATOM 674 C CA . ARG A 1 130 ? -24.940 -7.390 11.619 1.00 71.78 130 ARG A CA 1
ATOM 675 C C . ARG A 1 130 ? -24.271 -6.491 12.653 1.00 70.20 130 ARG A C 1
ATOM 676 O O . ARG A 1 130 ? -24.934 -5.870 13.471 1.00 72.67 130 ARG A O 1
ATOM 684 N N . SER A 1 131 ? -22.943 -6.453 12.600 1.00 68.23 131 SER A N 1
ATOM 685 C CA . SER A 1 131 ? -22.127 -5.560 13.406 1.00 67.30 131 SER A CA 1
ATOM 686 C C . SER A 1 131 ? -20.961 -5.013 12.589 1.00 62.94 131 SER A C 1
ATOM 687 O O . SER A 1 131 ? -20.570 -5.599 11.601 1.00 59.60 131 SER A O 1
ATOM 690 N N . GLY A 1 132 ? -20.402 -3.905 13.050 1.00 63.13 132 GLY A N 1
ATOM 691 C CA . GLY A 1 132 ? -19.290 -3.238 12.406 1.00 61.52 132 GLY A CA 1
ATOM 692 C C . GLY A 1 132 ? -19.756 -2.083 11.542 1.00 63.04 132 GLY A C 1
ATOM 693 O O . GLY A 1 132 ? -20.943 -1.795 11.437 1.00 66.22 132 GLY A O 1
ATOM 694 N N . ARG A 1 133 ? -18.798 -1.452 10.885 1.00 63.30 133 ARG A N 1
ATOM 695 C CA . ARG A 1 133 ? -18.997 -0.235 10.131 1.00 63.83 133 ARG A CA 1
ATOM 696 C C . ARG A 1 133 ? -17.958 -0.274 9.041 1.00 61.76 133 ARG A C 1
ATOM 697 O O . ARG A 1 133 ? -16.818 -0.654 9.303 1.00 58.26 133 ARG A O 1
ATOM 705 N N . SER A 1 134 ? -18.353 0.068 7.816 1.00 61.60 134 SER A N 1
ATOM 706 C CA . SER A 1 134 ? -17.387 0.271 6.757 1.00 61.02 134 SER A CA 1
ATOM 707 C C . SER A 1 134 ? -17.477 1.711 6.302 1.00 59.27 134 SER A C 1
ATOM 708 O O . SER A 1 134 ? -18.437 2.388 6.588 1.00 58.74 134 SER A O 1
ATOM 711 N N . TRP A 1 135 ? -16.425 2.178 5.654 1.00 59.17 135 TRP A N 1
ATOM 712 C CA . TRP A 1 135 ? -16.391 3.483 5.030 1.00 61.46 135 TRP A CA 1
ATOM 713 C C . TRP A 1 135 ? -15.808 3.237 3.668 1.00 61.87 135 TRP A C 1
ATOM 714 O O . TRP A 1 135 ? -14.716 2.668 3.569 1.00 60.28 135 TRP A O 1
ATOM 725 N N . THR A 1 136 ? -16.538 3.609 2.617 1.00 64.55 136 THR A N 1
ATOM 726 C CA . THR A 1 136 ? -16.116 3.268 1.257 1.00 64.84 136 THR A CA 1
ATOM 727 C C . THR A 1 136 ? -16.128 4.440 0.281 1.00 67.00 136 THR A C 1
ATOM 728 O O . THR A 1 136 ? -17.164 5.069 0.037 1.00 66.38 136 THR A O 1
ATOM 732 N N . GLU A 1 137 ? -14.949 4.695 -0.280 1.00 68.93 137 GLU A N 1
ATOM 733 C CA . GLU A 1 137 ? -14.760 5.693 -1.306 1.00 73.27 137 GLU A CA 1
ATOM 734 C C . GLU A 1 137 ? -14.970 5.078 -2.691 1.00 73.62 137 GLU A C 1
ATOM 735 O O . GLU A 1 137 ? -14.503 3.968 -2.978 1.00 70.72 137 GLU A O 1
ATOM 741 N N . ALA A 1 138 ? -15.675 5.813 -3.542 1.00 75.51 138 ALA A N 1
ATOM 742 C CA . ALA A 1 138 ? -15.828 5.461 -4.952 1.00 73.96 138 ALA A CA 1
ATOM 743 C C . ALA A 1 138 ? -16.283 6.697 -5.671 1.00 77.69 138 ALA A C 1
ATOM 744 O O . ALA A 1 138 ? -17.247 7.339 -5.239 1.00 81.10 138 ALA A O 1
ATOM 746 N N . ASP A 1 139 ? -15.584 7.044 -6.747 1.00 81.40 139 ASP A N 1
ATOM 747 C CA . ASP A 1 139 ? -15.913 8.217 -7.544 1.00 86.02 139 ASP A CA 1
ATOM 748 C C . ASP A 1 139 ? -15.925 9.453 -6.638 1.00 85.79 139 ASP A C 1
ATOM 749 O O . ASP A 1 139 ? -16.880 10.220 -6.636 1.00 86.56 139 ASP A O 1
ATOM 754 N N . ARG A 1 140 ? -14.865 9.599 -5.839 1.00 86.81 140 ARG A N 1
ATOM 755 C CA . ARG A 1 140 ? -14.637 10.774 -4.978 1.00 88.74 140 ARG A CA 1
ATOM 756 C C . ARG A 1 140 ? -15.725 11.053 -3.896 1.00 85.34 140 ARG A C 1
ATOM 757 O O . ARG A 1 140 ? -15.842 12.179 -3.399 1.00 84.46 140 ARG A O 1
ATOM 765 N N . ARG A 1 141 ? -16.494 10.028 -3.521 1.00 81.14 141 ARG A N 1
ATOM 766 C CA . ARG A 1 141 ? -17.577 10.165 -2.534 1.00 80.73 141 ARG A CA 1
ATOM 767 C C . ARG A 1 141 ? -17.476 9.045 -1.528 1.00 74.73 141 ARG A C 1
ATOM 768 O O . ARG A 1 141 ? -17.377 7.885 -1.917 1.00 75.15 141 ARG A O 1
ATOM 776 N N . VAL A 1 142 ? -17.510 9.389 -0.243 1.00 72.37 142 VAL A N 1
ATOM 777 C CA . VAL A 1 142 ? -17.466 8.391 0.822 1.00 67.69 142 VAL A CA 1
ATOM 778 C C . VAL A 1 142 ? -18.865 8.104 1.330 1.00 65.92 142 VAL A C 1
ATOM 779 O O . VAL A 1 142 ? -19.700 8.985 1.447 1.00 66.01 142 VAL A O 1
ATOM 783 N N . THR A 1 143 ? -19.074 6.839 1.646 1.00 65.73 143 THR A N 1
ATOM 784 C CA . THR A 1 143 ? -20.324 6.311 2.122 1.00 65.97 143 THR A CA 1
ATOM 785 C C . THR A 1 143 ? -20.003 5.469 3.349 1.00 65.08 143 THR A C 1
ATOM 786 O O . THR A 1 143 ? -19.010 4.748 3.366 1.00 65.82 143 THR A O 1
ATOM 790 N N . GLU A 1 144 ? -20.844 5.569 4.371 1.00 68.58 144 GLU A N 1
ATOM 791 C CA . GLU A 1 144 ? -20.671 4.822 5.615 1.00 67.13 144 GLU A CA 1
ATOM 792 C C . GLU A 1 144 ? -21.833 3.870 5.822 1.00 64.23 144 GLU A C 1
ATOM 793 O O . GLU A 1 144 ? -22.980 4.288 5.796 1.00 66.73 144 GLU A O 1
ATOM 799 N N . THR A 1 145 ? -21.521 2.605 6.062 1.00 61.95 145 THR A N 1
ATOM 800 C CA . THR A 1 145 ? -22.509 1.564 6.275 1.00 64.73 145 THR A CA 1
ATOM 801 C C . THR A 1 145 ? -22.278 1.065 7.675 1.00 66.12 145 THR A C 1
ATOM 802 O O . THR A 1 145 ? -21.174 0.644 7.995 1.00 67.65 145 THR A O 1
ATOM 806 N N . GLY A 1 146 ? -23.307 1.115 8.512 1.00 68.61 146 GLY A N 1
ATOM 807 C CA . GLY A 1 146 ? -23.227 0.612 9.879 1.00 68.12 146 GLY A CA 1
ATOM 808 C C . GLY A 1 146 ? -24.170 -0.541 10.118 1.00 67.92 146 GLY A C 1
ATOM 809 O O . GLY A 1 146 ? -24.873 -0.959 9.206 1.00 66.82 146 GLY A O 1
ATOM 810 N N . PRO A 1 147 ? -24.222 -1.040 11.368 1.00 70.54 147 PRO A N 1
ATOM 811 C CA . PRO A 1 147 ? -25.078 -2.186 11.707 1.00 70.87 147 PRO A CA 1
ATOM 812 C C . PRO A 1 147 ? -26.524 -2.017 11.236 1.00 71.98 147 PRO A C 1
ATOM 813 O O . PRO A 1 147 ? -27.093 -0.925 11.349 1.00 70.91 147 PRO A O 1
ATOM 817 N N . GLY A 1 148 ? -27.077 -3.091 10.674 1.00 71.85 148 GLY A N 1
ATOM 818 C CA . GLY A 1 148 ? -28.450 -3.110 10.188 1.00 72.64 148 GLY A CA 1
ATOM 819 C C . GLY A 1 148 ? -28.670 -2.342 8.909 1.00 72.91 148 GLY A C 1
ATOM 820 O O . GLY A 1 148 ? -29.811 -2.096 8.548 1.00 76.54 148 GLY A O 1
ATOM 821 N N . GLU A 1 149 ? -27.592 -1.974 8.215 1.00 73.25 149 GLU A N 1
ATOM 822 C CA . GLU A 1 149 ? -27.676 -1.279 6.929 1.00 74.35 149 GLU A CA 1
ATOM 823 C C . GLU A 1 149 ? -26.981 -2.078 5.845 1.00 72.01 149 GLU A C 1
ATOM 824 O O . GLU A 1 149 ? -26.077 -2.874 6.136 1.00 70.32 149 GLU A O 1
ATOM 830 N N . PHE A 1 150 ? -27.389 -1.826 4.599 1.00 71.97 150 PHE A N 1
ATOM 831 C CA . PHE A 1 150 ? -26.757 -2.414 3.417 1.00 69.62 150 PHE A CA 1
ATOM 832 C C . PHE A 1 150 ? -25.893 -1.413 2.679 1.00 67.48 150 PHE A C 1
ATOM 833 O O . PHE A 1 150 ? -26.262 -0.243 2.572 1.00 67.96 150 PHE A O 1
ATOM 841 N N . PHE A 1 151 ? -24.778 -1.885 2.126 1.00 66.30 151 PHE A N 1
ATOM 842 C CA . PHE A 1 151 ? -24.141 -1.190 1.001 1.00 66.36 151 PHE A CA 1
ATOM 843 C C . PHE A 1 151 ? -24.658 -1.827 -0.284 1.00 65.26 151 PHE A C 1
ATOM 844 O O . PHE A 1 151 ? -24.977 -3.022 -0.311 1.00 63.27 151 PHE A O 1
ATOM 852 N N . PHE A 1 152 ? -24.751 -1.018 -1.333 1.00 65.40 152 PHE A N 1
ATOM 853 C CA . PHE A 1 152 ? -24.892 -1.523 -2.694 1.00 65.18 152 PHE A CA 1
ATOM 854 C C . PHE A 1 152 ? -23.727 -1.019 -3.556 1.00 63.61 152 PHE A C 1
ATOM 855 O O . PHE A 1 152 ? -23.376 0.160 -3.504 1.00 61.54 152 PHE A O 1
ATOM 863 N N . ARG A 1 153 ? -23.175 -1.925 -4.366 1.00 63.59 153 ARG A N 1
ATOM 864 C CA . ARG A 1 153 ? -22.013 -1.657 -5.216 1.00 63.73 153 ARG A CA 1
ATOM 865 C C . ARG A 1 153 ? -21.944 -2.646 -6.382 1.00 63.39 153 ARG A C 1
ATOM 866 O O . ARG A 1 153 ? -22.144 -3.852 -6.184 1.00 62.38 153 ARG A O 1
ATOM 874 N N . SER A 1 154 ? -21.636 -2.151 -7.581 1.00 62.55 154 SER A N 1
ATOM 875 C CA . SER A 1 154 ? -21.174 -3.031 -8.646 1.00 61.52 154 SER A CA 1
ATOM 876 C C . SER A 1 154 ? -19.696 -3.350 -8.483 1.00 60.86 154 SER A C 1
ATOM 877 O O . SER A 1 154 ? -18.889 -2.479 -8.125 1.00 64.34 154 SER A O 1
ATOM 880 N N . LEU A 1 155 ? -19.336 -4.594 -8.771 1.00 58.46 155 LEU A N 1
ATOM 881 C CA . LEU A 1 155 ? -17.942 -5.002 -8.746 1.00 57.65 155 LEU A CA 1
ATOM 882 C C . LEU A 1 155 ? -17.185 -4.626 -10.033 1.00 58.02 155 LEU A C 1
ATOM 883 O O . LEU A 1 155 ? -15.998 -4.932 -10.159 1.00 54.58 155 LEU A O 1
ATOM 888 N N . GLY A 1 156 ? -17.871 -3.982 -10.975 1.00 60.26 156 GLY A N 1
ATOM 889 C CA . GLY A 1 156 ? -17.250 -3.413 -12.157 1.00 64.10 156 GLY A CA 1
ATOM 890 C C . GLY A 1 156 ? -16.703 -2.004 -12.008 1.00 67.25 156 GLY A C 1
ATOM 891 O O . GLY A 1 156 ? -15.956 -1.547 -12.886 1.00 71.60 156 GLY A O 1
ATOM 892 N N . TYR A 1 157 ? -17.096 -1.294 -10.946 1.00 67.68 157 TYR A N 1
ATOM 893 C CA . TYR A 1 157 ? -16.514 0.017 -10.627 1.00 68.93 157 TYR A CA 1
ATOM 894 C C . TYR A 1 157 ? -15.525 -0.138 -9.482 1.00 64.68 157 TYR A C 1
ATOM 895 O O . TYR A 1 157 ? -15.783 -0.891 -8.543 1.00 60.84 157 TYR A O 1
ATOM 904 N N . PRO A 1 158 ? -14.405 0.599 -9.544 1.00 64.74 158 PRO A N 1
ATOM 905 C CA . PRO A 1 158 ? -13.440 0.542 -8.455 1.00 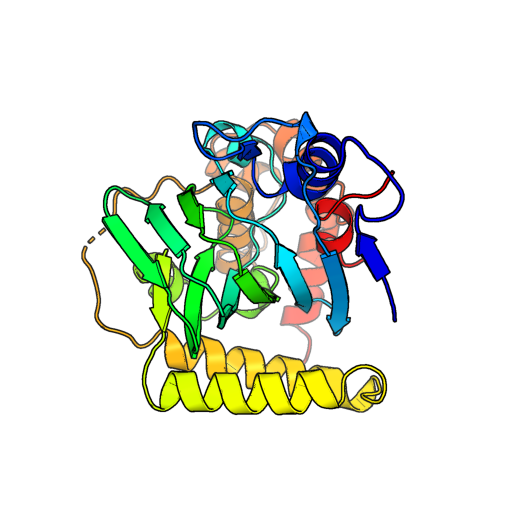62.75 158 PRO A CA 1
ATOM 906 C C . PRO A 1 158 ? -13.946 1.190 -7.177 1.00 62.15 158 PRO A C 1
ATOM 907 O O . PRO A 1 158 ? -14.845 2.033 -7.212 1.00 60.53 158 PRO A O 1
ATOM 911 N N . TYR A 1 159 ? -13.380 0.741 -6.059 1.00 62.87 159 TYR A N 1
ATOM 912 C CA . TYR A 1 159 ? -13.627 1.325 -4.752 1.00 61.86 159 TYR A CA 1
ATOM 913 C C . TYR A 1 159 ? -12.480 1.046 -3.764 1.00 62.81 159 TYR A C 1
ATOM 914 O O . TYR A 1 159 ? -11.796 0.024 -3.849 1.00 60.96 159 TYR A O 1
ATOM 923 N N . ARG A 1 160 ? -12.277 2.003 -2.863 1.00 66.91 160 ARG A N 1
ATOM 924 C CA . ARG A 1 160 ? -11.320 1.945 -1.748 1.00 68.14 160 ARG A CA 1
ATOM 925 C C . ARG A 1 160 ? -12.154 2.022 -0.474 1.00 65.35 160 ARG A C 1
ATOM 926 O O . ARG A 1 160 ? -13.144 2.755 -0.417 1.00 64.41 160 ARG A O 1
ATOM 934 N N . GLY A 1 161 ? -11.749 1.307 0.562 1.00 63.29 161 GLY A N 1
ATOM 935 C CA . GLY A 1 161 ? -12.320 1.567 1.876 1.00 63.05 161 GLY A CA 1
ATOM 936 C C . GLY A 1 161 ? -11.662 0.888 3.048 1.00 60.86 161 GLY A C 1
ATOM 937 O O . GLY A 1 161 ? -10.615 0.259 2.928 1.00 59.31 161 GLY A O 1
ATOM 938 N N . ARG A 1 162 ? -12.305 1.048 4.191 1.00 62.06 162 ARG A N 1
ATOM 939 C CA . ARG A 1 162 ? -11.886 0.423 5.434 1.00 64.14 162 ARG A CA 1
ATOM 940 C C . ARG A 1 162 ? -13.120 -0.096 6.140 1.00 60.15 162 ARG A C 1
ATOM 941 O O . ARG A 1 162 ? -14.193 0.526 6.070 1.00 58.16 162 ARG A O 1
ATOM 949 N N . MET A 1 163 ? -12.984 -1.233 6.810 1.00 54.79 163 MET A N 1
ATOM 950 C CA . MET A 1 163 ? -13.980 -1.600 7.797 1.00 54.49 163 MET A CA 1
ATOM 951 C C . MET A 1 163 ? -13.351 -1.908 9.142 1.00 55.43 163 MET A C 1
ATOM 952 O O . MET A 1 163 ? -12.207 -2.334 9.274 1.00 57.23 163 MET A O 1
ATOM 957 N N . THR A 1 164 ? -14.153 -1.658 10.147 1.00 56.88 164 THR A N 1
ATOM 958 C CA . THR A 1 164 ? -13.883 -2.059 11.491 1.00 58.16 164 THR A CA 1
ATOM 959 C C . THR A 1 164 ? -14.044 -3.606 11.465 1.00 57.59 164 THR A C 1
ATOM 960 O O . THR A 1 164 ? -14.306 -4.185 10.378 1.00 57.30 164 THR A O 1
ATOM 964 N N . ASP A 1 165 ? -13.863 -4.282 12.601 1.00 55.43 165 ASP A N 1
ATOM 965 C CA . ASP A 1 165 ? -14.225 -5.691 12.690 1.00 55.47 165 ASP A CA 1
ATOM 966 C C . ASP A 1 165 ? -15.728 -5.794 12.467 1.00 56.40 165 ASP A C 1
ATOM 967 O O . ASP A 1 165 ? -16.471 -4.911 12.858 1.00 58.36 165 ASP A O 1
ATOM 972 N N . ALA A 1 166 ? -16.180 -6.832 11.778 1.00 56.10 166 ALA A N 1
ATOM 973 C CA . ALA A 1 166 ? -17.565 -6.864 11.347 1.00 55.89 166 ALA A CA 1
ATOM 974 C C . ALA A 1 166 ? -18.030 -8.257 11.042 1.00 56.81 166 ALA A C 1
ATOM 975 O O . ALA A 1 166 ? -17.228 -9.149 10.799 1.00 58.70 166 ALA A O 1
ATOM 977 N N . ALA A 1 167 ? -19.348 -8.418 11.087 1.00 58.69 167 ALA A N 1
ATOM 978 C CA . ALA A 1 167 ? -20.037 -9.612 10.619 1.00 60.54 167 ALA A CA 1
ATOM 979 C C . ALA A 1 167 ? -21.026 -9.130 9.589 1.00 59.69 167 ALA A C 1
ATOM 980 O O . ALA A 1 167 ? -21.846 -8.262 9.876 1.00 60.77 167 ALA A O 1
ATOM 982 N N . SER A 1 168 ? -20.952 -9.674 8.392 1.00 59.39 168 SER A N 1
ATOM 983 C CA . SER A 1 168 ? -21.889 -9.291 7.361 1.00 62.00 168 SER A CA 1
ATOM 984 C C . SER A 1 168 ? -22.463 -10.499 6.656 1.00 63.13 168 SER A C 1
ATOM 985 O O . SER A 1 168 ? -21.912 -11.604 6.720 1.00 62.56 168 SER A O 1
ATOM 988 N N . ILE A 1 169 ? -23.598 -10.270 6.005 1.00 65.03 169 ILE A N 1
ATOM 989 C CA . ILE A 1 169 ? -24.137 -11.212 5.037 1.00 67.34 169 ILE A CA 1
ATOM 990 C C . ILE A 1 169 ? -24.156 -10.497 3.672 1.00 65.59 169 ILE A C 1
ATOM 991 O O . ILE A 1 169 ? -24.683 -9.383 3.541 1.00 63.83 169 ILE A O 1
ATOM 996 N N . LEU A 1 170 ? -23.511 -11.123 2.687 1.00 65.68 170 LEU A N 1
ATOM 997 C CA . LEU A 1 170 ? -23.250 -10.516 1.376 1.00 66.57 170 LEU A CA 1
ATOM 998 C C . LEU A 1 170 ? -23.950 -11.285 0.246 1.00 65.71 170 LEU A C 1
ATOM 999 O O . LEU A 1 170 ? -23.815 -12.504 0.152 1.00 66.42 170 LEU A O 1
ATOM 1004 N N . LEU A 1 171 ? -24.678 -10.561 -0.605 1.00 63.64 171 LEU A N 1
ATOM 1005 C CA . LEU A 1 171 ? -25.263 -11.104 -1.842 1.00 63.52 171 LEU A CA 1
ATOM 1006 C C . LEU A 1 171 ? -24.416 -10.681 -3.044 1.00 61.48 171 LEU A C 1
ATOM 1007 O O . LEU A 1 171 ? -24.123 -9.491 -3.229 1.00 59.56 171 LEU A O 1
ATOM 1012 N N . PHE A 1 172 ? -24.024 -11.657 -3.852 1.00 61.33 172 PHE A N 1
ATOM 1013 C CA . PHE A 1 172 ? -23.365 -11.390 -5.121 1.00 61.28 172 PHE A CA 1
ATOM 1014 C C . PHE A 1 172 ? -24.306 -11.915 -6.199 1.00 61.55 172 PHE A C 1
ATOM 1015 O O . PHE A 1 172 ? -24.587 -13.104 -6.252 1.00 60.81 172 PHE A O 1
ATOM 1023 N N . MET A 1 173 ? -24.800 -11.006 -7.035 1.00 62.37 173 MET A N 1
ATOM 1024 C CA . MET A 1 173 ? -25.806 -11.310 -8.055 1.00 65.16 173 MET A CA 1
ATOM 1025 C C . MET A 1 173 ? -25.151 -11.119 -9.436 1.00 67.57 173 MET A C 1
ATOM 1026 O O . MET A 1 173 ? -24.571 -10.054 -9.693 1.00 68.89 173 MET A O 1
ATOM 1031 N N . PRO A 1 174 ? -25.219 -12.140 -10.324 1.00 69.01 174 PRO A N 1
ATOM 1032 C CA . PRO A 1 174 ? -24.580 -12.000 -11.641 1.00 69.38 174 PRO A CA 1
ATOM 1033 C C . PRO A 1 174 ? -25.219 -10.897 -12.481 1.00 70.54 174 PRO A C 1
ATOM 1034 O O . PRO A 1 174 ? -26.429 -10.700 -12.388 1.00 71.41 174 PRO A O 1
ATOM 1038 N N . TYR A 1 175 ? -24.412 -10.210 -13.298 1.00 70.74 175 TYR A N 1
ATOM 1039 C CA . TYR A 1 175 ? -24.852 -9.005 -14.026 1.00 72.80 175 TYR A CA 1
ATOM 1040 C C . TYR A 1 175 ? -26.288 -9.069 -14.520 1.00 76.34 175 TYR A C 1
ATOM 1041 O O . TYR A 1 175 ? -27.060 -8.130 -14.346 1.00 76.72 175 TYR A O 1
ATOM 1050 N N . GLU A 1 176 ? -26.619 -10.188 -15.143 1.00 80.83 176 GLU A N 1
ATOM 1051 C CA . GLU A 1 176 ? -27.870 -10.341 -15.851 1.00 85.02 176 GLU A CA 1
ATOM 1052 C C . GLU A 1 176 ? -29.100 -10.358 -14.949 1.00 84.63 176 GLU A C 1
ATOM 1053 O O . GLU A 1 176 ? -30.173 -9.929 -15.372 1.00 85.14 176 GLU A O 1
ATOM 1059 N N . LEU A 1 177 ? -28.943 -10.829 -13.716 1.00 82.44 177 LEU A N 1
ATOM 1060 C CA . LEU A 1 177 ? -30.042 -10.841 -12.741 1.00 83.41 177 LEU A CA 1
ATOM 1061 C C . LEU A 1 177 ? -30.754 -9.488 -12.652 1.00 82.20 177 LEU A C 1
ATOM 1062 O O . LEU A 1 177 ? -31.986 -9.425 -12.632 1.00 85.39 177 LEU A O 1
ATOM 1067 N N . LEU A 1 178 ? -29.962 -8.420 -12.626 1.00 79.36 178 LEU A N 1
ATOM 1068 C CA . LEU A 1 178 ? -30.461 -7.062 -12.452 1.00 80.51 178 LEU A CA 1
ATOM 1069 C C . LEU A 1 178 ? -30.225 -6.147 -13.664 1.00 80.81 178 LEU A C 1
ATOM 1070 O O . LEU A 1 178 ? -30.490 -4.948 -13.583 1.00 82.89 178 LEU A O 1
ATOM 1075 N N . ALA A 1 179 ? -29.767 -6.702 -14.787 1.00 81.15 179 ALA A N 1
ATOM 1076 C CA . ALA A 1 179 ? -29.434 -5.907 -15.980 1.00 81.43 179 ALA A CA 1
ATOM 1077 C C . ALA A 1 179 ? -30.603 -5.049 -16.497 1.00 84.19 179 ALA A C 1
ATOM 1078 O O . ALA A 1 179 ? -30.385 -3.966 -17.051 1.00 80.58 179 ALA A O 1
ATOM 1080 N N . ASP A 1 180 ? -31.833 -5.527 -16.301 1.00 89.93 180 ASP A N 1
ATOM 1081 C CA . ASP A 1 180 ? -33.028 -4.758 -16.671 1.00 96.76 180 ASP A CA 1
ATOM 1082 C C . ASP A 1 180 ? -33.095 -3.383 -16.003 1.00 98.77 180 ASP A C 1
ATOM 1083 O O . ASP A 1 180 ? -33.463 -2.409 -16.658 1.00 103.49 180 ASP A O 1
ATOM 1088 N N . ASP A 1 181 ? -32.727 -3.294 -14.723 1.00 98.20 181 ASP A N 1
ATOM 1089 C CA . ASP A 1 181 ? -32.732 -2.005 -14.013 1.00 98.96 181 ASP A CA 1
ATOM 1090 C C . ASP A 1 181 ? -31.315 -1.413 -13.868 1.00 95.65 181 ASP A C 1
ATOM 1091 O O . ASP A 1 181 ? -31.017 -0.729 -12.895 1.00 96.76 181 ASP A O 1
ATOM 1096 N N 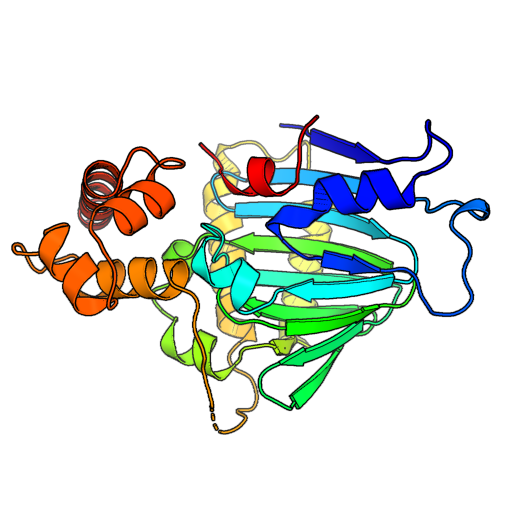. ALA A 1 182 ? -30.464 -1.628 -14.873 1.00 94.28 182 ALA A N 1
ATOM 1097 C CA . ALA A 1 182 ? -29.054 -1.206 -14.818 1.00 90.62 182 ALA A CA 1
ATOM 1098 C C . ALA A 1 182 ? -28.829 0.306 -14.856 1.00 90.31 182 ALA A C 1
ATOM 1099 O O . ALA A 1 182 ? -27.773 0.769 -14.438 1.00 90.52 182 ALA A O 1
ATOM 1101 N N . GLY A 1 183 ? -29.794 1.068 -15.363 1.00 92.58 183 GLY A N 1
ATOM 1102 C CA . GLY A 1 183 ? -29.661 2.520 -15.458 1.00 95.07 183 GLY A CA 1
ATOM 1103 C C . GLY A 1 183 ? -29.635 3.161 -14.087 1.00 96.02 183 GLY A C 1
ATOM 1104 O O . GLY A 1 183 ? -28.715 3.921 -13.760 1.00 96.54 183 GLY A O 1
ATOM 1105 N N . LYS A 1 184 ? -30.647 2.838 -13.285 1.00 96.63 184 LYS A N 1
ATOM 1106 C CA . LYS A 1 184 ? -30.712 3.281 -11.894 1.00 95.54 184 LYS A CA 1
ATOM 1107 C C . LYS A 1 184 ? -29.572 2.712 -11.049 1.00 90.55 184 LYS A C 1
ATOM 1108 O O . LYS A 1 184 ? -29.032 3.408 -10.193 1.00 91.99 184 LYS A O 1
ATOM 1114 N N . LEU A 1 185 ? -29.204 1.460 -11.298 1.00 86.67 185 LEU A N 1
ATOM 1115 C CA . LEU A 1 185 ? -28.139 0.798 -10.540 1.00 84.70 185 LEU A CA 1
ATOM 1116 C C . LEU A 1 185 ? -26.740 1.407 -10.749 1.00 83.71 185 LEU A C 1
ATOM 1117 O O . LEU A 1 185 ? -25.927 1.398 -9.834 1.00 81.23 185 LEU A O 1
ATOM 1122 N N . GLU A 1 186 ? -26.464 1.913 -11.951 1.00 86.22 186 GLU A N 1
ATOM 1123 C CA . GLU A 1 186 ? -25.199 2.606 -12.237 1.00 84.21 186 GLU A CA 1
ATOM 1124 C C . GLU A 1 186 ? -25.112 3.949 -11.514 1.00 84.91 186 GLU A C 1
ATOM 1125 O O . GLU A 1 186 ? -24.068 4.288 -10.970 1.00 88.40 186 GLU A O 1
ATOM 1131 N N . GLY A 1 187 ? -26.211 4.699 -11.503 1.00 84.92 187 GLY A N 1
ATOM 1132 C CA . GLY A 1 187 ? -26.272 5.984 -10.818 1.00 85.59 187 GLY A CA 1
ATOM 1133 C C . GLY A 1 187 ? -26.263 5.904 -9.299 1.00 84.88 187 GLY A C 1
ATOM 1134 O O . GLY A 1 187 ? -25.902 6.883 -8.628 1.00 86.36 187 GLY A O 1
ATOM 1135 N N . ALA A 1 188 ? -26.660 4.752 -8.751 1.00 81.57 188 ALA A N 1
ATOM 1136 C CA . ALA A 1 188 ? -26.712 4.550 -7.297 1.00 78.73 188 ALA A CA 1
ATOM 1137 C C . ALA A 1 188 ? -25.540 3.734 -6.755 1.00 72.91 188 ALA A C 1
ATOM 1138 O O . ALA A 1 188 ? -25.654 3.151 -5.696 1.00 72.92 188 ALA A O 1
ATOM 1140 N N . ASN A 1 189 ? -24.418 3.690 -7.461 1.00 70.71 189 ASN A N 1
ATOM 1141 C CA . ASN A 1 189 ? -23.304 2.854 -7.037 1.00 67.37 189 ASN A CA 1
ATOM 1142 C C . ASN A 1 189 ? -22.691 3.420 -5.766 1.00 67.13 189 ASN A C 1
ATOM 1143 O O . ASN A 1 189 ? -22.527 4.641 -5.645 1.00 66.92 189 ASN A O 1
ATOM 1148 N N . ASN A 1 190 ? -22.352 2.517 -4.842 1.00 66.62 190 ASN A N 1
ATOM 1149 C CA . ASN A 1 190 ? -21.765 2.847 -3.536 1.00 65.47 190 ASN A CA 1
ATOM 1150 C C . ASN A 1 190 ? -22.711 3.707 -2.715 1.00 68.08 190 ASN A C 1
ATOM 1151 O O . ASN A 1 190 ? -22.364 4.816 -2.301 1.00 71.01 190 ASN A O 1
ATOM 1156 N N . SER A 1 191 ? -23.917 3.190 -2.497 1.00 67.56 191 SER A N 1
ATOM 1157 C CA . SER A 1 191 ? -24.882 3.851 -1.625 1.00 70.37 191 SER A CA 1
ATOM 1158 C C . SER A 1 191 ? -25.293 2.959 -0.462 1.00 69.71 191 SER A C 1
ATOM 1159 O O . SER A 1 191 ? -25.008 1.761 -0.427 1.00 67.79 191 SER A O 1
ATOM 1162 N N . VAL A 1 192 ? -25.955 3.575 0.502 1.00 73.78 192 VAL A N 1
ATOM 1163 C CA . VAL A 1 192 ? -26.431 2.879 1.689 1.00 75.55 192 VAL A CA 1
ATOM 1164 C C . VAL A 1 192 ? -27.923 2.647 1.533 1.00 78.24 192 VAL A C 1
ATOM 1165 O O . VAL A 1 192 ? -28.642 3.509 1.011 1.00 77.48 192 VAL A O 1
ATOM 1169 N N . LEU A 1 193 ? -28.383 1.491 2.001 1.00 78.79 193 LEU A N 1
ATOM 1170 C CA . LEU A 1 193 ? -29.804 1.203 2.074 1.00 81.70 193 LEU A CA 1
ATOM 1171 C C . LEU A 1 193 ? -30.186 1.136 3.541 1.00 82.85 193 LEU A C 1
ATOM 1172 O O . LEU A 1 193 ? -29.724 0.256 4.269 1.00 83.06 193 LEU A O 1
ATOM 1177 N N . SER A 1 194 ? -30.975 2.112 3.977 1.00 86.56 194 SER A N 1
ATOM 1178 C CA . SER A 1 194 ? -31.593 2.096 5.304 1.00 90.59 194 SER A CA 1
ATOM 1179 C C . SER A 1 194 ? -33.004 2.655 5.191 1.00 94.14 194 SER A C 1
ATOM 1180 O O . SER A 1 194 ? -33.304 3.437 4.273 1.00 96.42 194 SER A O 1
ATOM 1183 N N . GLY A 1 195 ? -33.859 2.232 6.118 1.00 95.58 195 GLY A N 1
ATOM 1184 C CA . GLY A 1 195 ? -35.296 2.518 6.070 1.00 100.15 195 GLY A CA 1
ATOM 1185 C C . GLY A 1 195 ? -36.092 1.245 6.278 1.00 101.72 195 GLY A C 1
ATOM 1186 O O . GLY A 1 195 ? -35.523 0.185 6.561 1.00 96.86 195 GLY A O 1
ATOM 1187 N N . ASN A 1 196 ? -37.413 1.348 6.154 1.00 109.81 196 ASN A N 1
ATOM 1188 C CA . ASN A 1 196 ? -38.273 0.161 6.247 1.00 114.55 196 ASN A CA 1
ATOM 1189 C C . ASN A 1 196 ? -37.950 -0.765 5.071 1.00 111.27 196 ASN A C 1
ATOM 1190 O O . ASN A 1 196 ? -37.811 -1.973 5.248 1.00 112.25 196 ASN A O 1
ATOM 1195 N N . LEU A 1 197 ? -37.759 -0.170 3.895 1.00 108.83 197 LEU A N 1
ATOM 1196 C CA . LEU A 1 197 ? -37.444 -0.903 2.667 1.00 105.48 197 LEU A CA 1
ATOM 1197 C C . LEU A 1 197 ? -36.141 -1.735 2.770 1.00 99.43 197 LEU A C 1
ATOM 1198 O O . LEU A 1 197 ? -36.051 -2.824 2.205 1.00 99.78 197 LEU A O 1
ATOM 1203 N N . ALA A 1 198 ? -35.159 -1.234 3.515 1.00 93.59 198 ALA A N 1
ATOM 1204 C CA . ALA A 1 198 ? -33.979 -2.021 3.882 1.00 90.01 198 ALA A CA 1
ATOM 1205 C C . ALA A 1 198 ? -34.230 -2.966 5.072 1.00 91.23 198 ALA A C 1
ATOM 1206 O O . ALA A 1 198 ? -33.668 -4.067 5.111 1.00 88.70 198 ALA A O 1
ATOM 1208 N N . ASP A 1 199 ? -35.034 -2.531 6.053 1.00 91.94 199 ASP A N 1
ATOM 1209 C CA . ASP A 1 199 ? -35.473 -3.415 7.145 1.00 91.95 199 ASP A CA 1
ATOM 1210 C C . ASP A 1 199 ? -36.195 -4.642 6.586 1.00 91.34 199 ASP A C 1
ATOM 1211 O O . ASP A 1 199 ? -35.976 -5.754 7.058 1.00 91.05 199 ASP A O 1
ATOM 1216 N N . LEU A 1 200 ? -37.039 -4.422 5.578 1.00 91.18 200 LEU A N 1
ATOM 1217 C CA . LEU A 1 200 ? -37.770 -5.487 4.882 1.00 92.66 200 LEU A CA 1
ATOM 1218 C C . LEU A 1 200 ? -36.824 -6.513 4.295 1.00 88.92 200 LEU A C 1
ATOM 1219 O O . LEU A 1 200 ? -36.977 -7.714 4.532 1.00 88.15 200 LEU A O 1
ATOM 1224 N N . LEU A 1 201 ? -35.861 -6.019 3.515 1.00 85.79 201 LEU A N 1
ATOM 1225 C CA . LEU A 1 201 ? -34.841 -6.858 2.895 1.00 83.08 201 LEU A CA 1
ATOM 1226 C C . LEU A 1 201 ? -34.009 -7.582 3.949 1.00 83.08 201 LEU A C 1
ATOM 1227 O O . LEU A 1 201 ? -33.679 -8.760 3.776 1.00 84.76 201 LEU A O 1
ATOM 1232 N N . ALA A 1 202 ? -33.677 -6.884 5.035 1.00 82.76 202 ALA A N 1
ATOM 1233 C CA . ALA A 1 202 ? -32.938 -7.495 6.134 1.00 82.64 202 ALA A CA 1
ATOM 1234 C C . ALA A 1 202 ? -33.734 -8.640 6.739 1.00 84.75 202 ALA A C 1
ATOM 1235 O O . ALA A 1 202 ? -33.202 -9.733 6.924 1.00 82.32 202 ALA A O 1
ATOM 1237 N N . ASN A 1 203 ? -35.014 -8.386 7.017 1.00 88.87 203 ASN A N 1
ATOM 1238 C CA . ASN A 1 203 ? -35.913 -9.406 7.578 1.00 93.14 203 ASN A CA 1
ATOM 1239 C C . ASN A 1 203 ? -35.951 -10.665 6.707 1.00 93.84 203 ASN A C 1
ATOM 1240 O O . ASN A 1 203 ? -35.858 -11.782 7.224 1.00 96.48 203 ASN A O 1
ATOM 1245 N N . TYR A 1 204 ? -36.084 -10.479 5.394 1.00 91.34 204 TYR A N 1
ATOM 1246 C CA . TYR A 1 204 ? -36.143 -11.603 4.471 1.00 92.18 204 TYR A CA 1
ATOM 1247 C C . TYR A 1 204 ? -34.841 -12.384 4.477 1.00 92.21 204 TYR A C 1
ATOM 1248 O O . TYR A 1 204 ? -34.856 -13.611 4.548 1.00 94.88 204 TYR A O 1
ATOM 1257 N N . ILE A 1 205 ? -33.723 -11.665 4.412 1.00 91.24 205 ILE A N 1
ATOM 1258 C CA . ILE A 1 205 ? -32.392 -12.283 4.408 1.00 90.16 205 ILE A CA 1
ATOM 1259 C C . ILE A 1 205 ? -32.110 -13.031 5.718 1.00 92.81 205 ILE A C 1
ATOM 1260 O O . ILE A 1 205 ? -31.512 -14.107 5.693 1.00 91.50 205 ILE A O 1
ATOM 1265 N N . ASN A 1 206 ? -32.544 -12.463 6.844 1.00 98.53 206 ASN A N 1
ATOM 1266 C CA . ASN A 1 206 ? -32.435 -13.125 8.152 1.00 103.41 206 ASN A CA 1
ATOM 1267 C C . ASN A 1 206 ? -33.229 -14.422 8.216 1.00 107.44 206 ASN A C 1
ATOM 1268 O O . ASN A 1 206 ? -32.694 -15.454 8.624 1.00 111.31 206 ASN A O 1
ATOM 1273 N N . GLY A 1 207 ? -34.497 -14.365 7.810 1.00 108.25 207 GLY A N 1
ATOM 1274 C CA . GLY A 1 207 ? -35.340 -15.559 7.706 1.00 110.21 207 GLY A CA 1
ATOM 1275 C C . GLY A 1 207 ? -34.755 -16.628 6.794 1.00 107.79 207 GLY A C 1
ATOM 1276 O O . GLY A 1 207 ? -34.869 -17.822 7.069 1.00 109.37 207 GLY A O 1
ATOM 1277 N N . MET A 1 208 ? -34.122 -16.190 5.712 1.00 104.17 208 MET A N 1
ATOM 1278 C CA . MET A 1 208 ? -33.437 -17.088 4.784 1.00 104.17 208 MET A CA 1
ATOM 1279 C C . MET A 1 208 ? -32.192 -17.697 5.443 1.00 105.69 208 MET A C 1
ATOM 1280 O O . MET A 1 208 ? -32.045 -18.922 5.454 1.00 107.84 208 MET A O 1
ATOM 1285 N N . GLU A 1 209 ? -31.327 -16.849 6.012 1.00 104.86 209 GLU A N 1
ATOM 1286 C CA . GLU A 1 209 ? -30.101 -17.293 6.702 1.00 105.12 209 GLU A CA 1
ATOM 1287 C C . GLU A 1 209 ? -30.381 -18.375 7.737 1.00 109.00 209 GLU A C 1
ATOM 1288 O O . GLU A 1 209 ? -29.702 -19.396 7.766 1.00 111.04 209 GLU A O 1
ATOM 1294 N N . GLU A 1 210 ? -31.387 -18.150 8.577 1.00 111.99 210 GLU A N 1
ATOM 1295 C CA . GLU A 1 210 ? -31.803 -19.152 9.562 1.00 117.62 210 GLU A CA 1
ATOM 1296 C C . GLU A 1 210 ? -32.163 -20.485 8.886 1.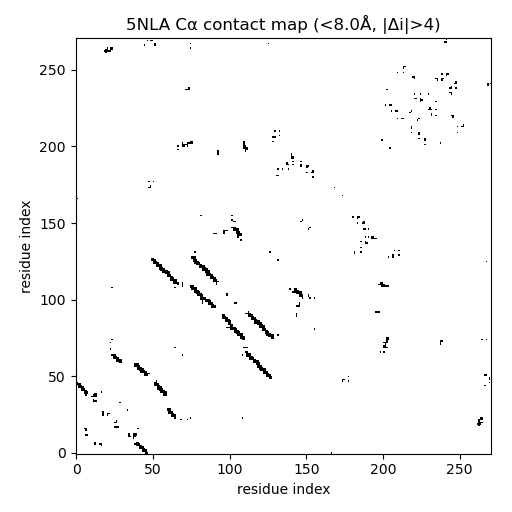00 120.39 210 GLU A C 1
ATOM 1297 O O . GLU A 1 210 ? -31.816 -21.550 9.394 1.00 124.13 210 GLU A O 1
ATOM 1303 N N . ASN A 1 211 ? -32.832 -20.413 7.735 1.00 120.52 211 ASN A N 1
ATOM 1304 C CA . ASN A 1 211 ? -33.294 -21.602 7.006 1.00 123.14 211 ASN A CA 1
ATOM 1305 C C . ASN A 1 211 ? -32.315 -22.168 5.956 1.00 121.88 211 ASN A C 1
ATOM 1306 O O . ASN A 1 211 ? -32.604 -23.209 5.359 1.00 124.56 211 ASN A O 1
ATOM 1311 N N . LEU A 1 212 ? -31.181 -21.499 5.721 1.00 118.90 212 LEU A N 1
ATOM 1312 C CA . LEU A 1 212 ? -30.100 -22.067 4.889 1.00 118.75 212 LEU A CA 1
ATOM 1313 C C . LEU A 1 212 ? -29.738 -23.463 5.394 1.00 123.48 212 LEU A C 1
ATOM 1314 O O . LEU A 1 212 ? -29.582 -23.671 6.602 1.00 126.63 212 LEU A O 1
ATOM 1319 N N . GLY A 1 213 ? -29.614 -24.412 4.471 1.00 124.63 213 GLY A N 1
ATOM 1320 C CA . GLY A 1 213 ? -29.410 -25.813 4.831 1.00 129.15 213 GLY A CA 1
ATOM 1321 C C . GLY A 1 213 ? -30.691 -26.576 5.145 1.00 134.54 213 GLY A C 1
ATOM 1322 O O . GLY A 1 213 ? -30.654 -27.571 5.870 1.00 136.95 213 GLY A O 1
ATOM 1323 N N . ASN A 1 214 ? -31.783 -26.041 4.642 1.00 136.85 214 ASN A N 1
ATOM 1324 C CA . ASN A 1 214 ? -33.079 -26.673 4.670 1.00 142.92 214 ASN A CA 1
ATOM 1325 C C . ASN A 1 214 ? -33.896 -26.176 3.480 1.00 142.16 214 ASN A C 1
ATOM 1326 O O . ASN A 1 214 ? -35.038 -26.567 3.315 1.00 147.02 214 ASN A O 1
ATOM 1331 N N . ILE A 1 215 ? -33.308 -25.305 2.680 1.00 137.68 215 ILE A N 1
ATOM 1332 C CA . ILE A 1 215 ? -34.076 -24.664 1.635 1.00 138.67 215 ILE A CA 1
ATOM 1333 C C . ILE A 1 215 ? -34.722 -25.416 0.493 1.00 145.17 215 ILE A C 1
ATOM 1334 O O . ILE A 1 215 ? -35.876 -25.129 0.187 1.00 150.51 215 ILE A O 1
ATOM 1339 N N . THR A 1 216 ? -33.975 -26.293 -0.175 1.00 146.11 216 THR A N 1
ATOM 1340 C CA . THR A 1 216 ? -34.394 -27.136 -1.330 1.00 149.86 216 THR A CA 1
ATOM 1341 C C . THR A 1 216 ? -34.457 -26.364 -2.637 1.00 148.99 216 THR A C 1
ATOM 1342 O O . THR A 1 216 ? -34.913 -25.234 -2.694 1.00 147.00 216 THR A O 1
ATOM 1346 N N . VAL A 1 217 ? -34.138 -27.020 -3.729 1.00 30.00 217 VAL A N 1
ATOM 1347 C CA . VAL A 1 217 ? -34.134 -26.300 -4.979 1.00 30.00 217 VAL A CA 1
ATOM 1348 C C . VAL A 1 217 ? -35.469 -25.762 -5.433 1.00 30.00 217 VAL A C 1
ATOM 1349 O O . VAL A 1 217 ? -35.542 -24.649 -5.914 1.00 30.00 217 VAL A O 1
ATOM 1353 N N . GLU A 1 218 ? -36.539 -26.511 -5.265 1.00 142.61 218 GLU A N 1
ATOM 1354 C CA . GLU A 1 218 ? -37.798 -25.982 -5.779 1.00 142.77 218 GLU A CA 1
ATOM 1355 C C . GLU A 1 218 ? -37.990 -24.529 -5.407 1.00 137.40 218 GLU A C 1
ATOM 1356 O O . GLU A 1 218 ? -38.432 -23.726 -6.211 1.00 136.70 218 GLU A O 1
ATOM 1362 N N . GLU A 1 219 ? -37.689 -24.211 -4.164 1.00 132.47 219 GLU A N 1
ATOM 1363 C CA . GLU A 1 219 ? -37.802 -22.872 -3.640 1.00 127.56 219 GLU A CA 1
ATOM 1364 C C . GLU A 1 219 ? -36.844 -21.834 -4.207 1.00 119.98 219 GLU A C 1
ATOM 1365 O O . GLU A 1 219 ? -37.198 -20.686 -4.436 1.00 116.49 219 GLU A O 1
ATOM 1371 N N . VAL A 1 220 ? -35.621 -22.244 -4.453 1.00 115.61 220 VAL A N 1
ATOM 1372 C CA . VAL A 1 220 ? -34.624 -21.283 -4.857 1.00 110.36 220 VAL A CA 1
ATOM 1373 C C . VAL A 1 220 ? -34.981 -20.313 -5.941 1.00 107.24 220 VAL A C 1
ATOM 1374 O O . VAL A 1 220 ? -34.838 -19.122 -5.763 1.00 106.63 220 VAL A O 1
ATOM 1378 N N . PRO A 1 221 ? -35.551 -20.782 -7.022 1.00 107.12 221 PRO A N 1
ATOM 1379 C CA . PRO A 1 221 ? -35.795 -19.744 -8.029 1.00 105.72 221 PRO A CA 1
ATOM 1380 C C . PRO A 1 221 ? -36.708 -18.608 -7.563 1.00 106.01 221 PRO A C 1
ATOM 1381 O O . PRO A 1 221 ? -36.476 -17.462 -7.966 1.00 102.39 221 PRO A O 1
ATOM 1385 N N . ARG A 1 222 ? -37.699 -18.906 -6.711 1.00 109.50 222 ARG A N 1
ATOM 1386 C CA . ARG A 1 222 ? -38.568 -17.851 -6.159 1.00 111.17 222 ARG A CA 1
ATOM 1387 C C . ARG A 1 222 ? -37.853 -16.996 -5.113 1.00 106.64 222 ARG A C 1
ATOM 1388 O O . ARG A 1 222 ? -38.089 -15.792 -5.056 1.00 106.26 222 ARG A O 1
ATOM 1396 N N . ILE A 1 223 ? -36.973 -17.605 -4.313 1.00 102.94 223 ILE A N 1
ATOM 1397 C CA . ILE A 1 223 ? -36.145 -16.848 -3.367 1.00 97.03 223 ILE A CA 1
ATOM 1398 C C . ILE A 1 223 ? -35.326 -15.828 -4.145 1.00 91.72 223 ILE A C 1
ATOM 1399 O O . ILE A 1 223 ? -35.328 -14.640 -3.808 1.00 88.25 223 ILE A O 1
ATOM 1404 N N . VAL A 1 224 ? -34.660 -16.295 -5.200 1.00 90.46 224 VAL A N 1
ATOM 1405 C CA . VAL A 1 224 ? -33.827 -15.425 -6.038 1.00 88.66 224 VAL A CA 1
ATOM 1406 C C . VAL A 1 224 ? -34.647 -14.261 -6.586 1.00 89.03 224 VAL A C 1
ATOM 1407 O O . VAL A 1 224 ? -34.181 -13.123 -6.611 1.00 88.06 224 VAL A O 1
ATOM 1411 N N . ARG A 1 225 ? -35.873 -14.554 -7.002 1.00 93.09 225 ARG A N 1
ATOM 1412 C CA . ARG A 1 225 ? -36.749 -13.538 -7.575 1.00 95.38 225 ARG A CA 1
ATOM 1413 C C . ARG A 1 225 ? -37.176 -12.452 -6.568 1.00 93.42 225 ARG A C 1
ATOM 1414 O O . ARG A 1 225 ? -37.161 -11.271 -6.921 1.00 92.76 225 ARG A O 1
ATOM 1422 N N . THR A 1 226 ? -37.521 -12.821 -5.330 1.00 92.10 226 THR A N 1
ATOM 1423 C CA . THR A 1 226 ? -37.969 -11.794 -4.358 1.00 92.37 226 THR A CA 1
ATOM 1424 C C . THR A 1 226 ? -36.757 -10.984 -3.877 1.00 89.19 226 THR A C 1
ATOM 1425 O O . THR A 1 226 ? -36.884 -9.787 -3.624 1.00 89.52 226 THR A O 1
ATOM 1429 N N . ILE A 1 227 ? -35.591 -11.626 -3.774 1.00 86.51 227 ILE A N 1
ATOM 1430 C CA . ILE A 1 227 ? -34.346 -10.904 -3.493 1.00 83.13 227 ILE A CA 1
ATOM 1431 C C . ILE A 1 227 ? -34.021 -9.915 -4.618 1.00 80.23 227 ILE A C 1
ATOM 1432 O O . ILE A 1 227 ? -33.632 -8.787 -4.346 1.00 78.58 227 ILE A O 1
ATOM 1437 N N . ARG A 1 228 ? -34.197 -10.320 -5.870 1.00 81.11 228 ARG A N 1
ATOM 1438 C CA . ARG A 1 228 ? -34.039 -9.381 -6.991 1.00 81.10 228 ARG A CA 1
ATOM 1439 C C . ARG A 1 228 ? -34.983 -8.180 -6.825 1.00 81.80 228 ARG A C 1
ATOM 1440 O O . ARG A 1 228 ? -34.542 -7.030 -6.860 1.00 81.33 228 ARG A O 1
ATOM 1448 N N . ASP A 1 229 ? -36.269 -8.460 -6.633 1.00 82.86 229 ASP A N 1
ATOM 1449 C CA . ASP A 1 229 ? -37.280 -7.410 -6.521 1.00 84.73 229 ASP A CA 1
ATOM 1450 C C . ASP A 1 229 ? -37.014 -6.492 -5.318 1.00 82.63 229 ASP A C 1
ATOM 1451 O O . ASP A 1 229 ? -36.972 -5.266 -5.468 1.00 82.81 229 ASP A O 1
ATOM 1456 N N . MET A 1 230 ? -36.806 -7.089 -4.142 1.00 79.57 230 MET A N 1
ATOM 1457 C CA . MET A 1 230 ? -36.421 -6.339 -2.946 1.00 76.20 230 MET A CA 1
ATOM 1458 C C . MET A 1 230 ? -35.192 -5.436 -3.193 1.00 75.31 230 MET A C 1
ATOM 1459 O O . MET A 1 230 ? -35.197 -4.261 -2.804 1.00 76.02 230 MET A O 1
ATOM 1464 N N . VAL A 1 231 ? -34.158 -5.972 -3.841 1.00 74.60 231 VAL A N 1
ATOM 1465 C CA . VAL A 1 231 ? -32.931 -5.204 -4.075 1.00 74.87 231 VAL A CA 1
ATOM 1466 C C . VAL A 1 231 ? -33.208 -4.012 -4.977 1.00 78.41 231 VAL A C 1
ATOM 1467 O O . VAL A 1 231 ? -32.918 -2.868 -4.625 1.00 81.65 231 VAL A O 1
ATOM 1471 N N . VAL A 1 232 ? -33.770 -4.287 -6.140 1.00 80.42 232 VAL A N 1
ATOM 1472 C CA . VAL A 1 232 ? -34.036 -3.243 -7.116 1.00 82.59 232 VAL A CA 1
ATOM 1473 C C . VAL A 1 232 ? -35.001 -2.159 -6.564 1.00 83.02 232 VAL A C 1
ATOM 1474 O O . VAL A 1 232 ? -34.858 -0.972 -6.884 1.00 80.71 232 VAL A O 1
ATOM 1478 N N . ALA A 1 233 ? -35.948 -2.569 -5.716 1.00 84.13 233 ALA A N 1
ATOM 1479 C CA . ALA A 1 233 ? -36.810 -1.632 -4.968 1.00 86.17 233 ALA A CA 1
ATOM 1480 C C . ALA A 1 233 ? -36.042 -0.747 -3.971 1.00 85.32 233 ALA A C 1
ATOM 1481 O O . ALA A 1 233 ? -36.316 0.445 -3.873 1.00 86.79 233 ALA A O 1
ATOM 1483 N N . CYS A 1 234 ? -35.098 -1.322 -3.231 1.00 83.39 234 CYS A N 1
ATOM 1484 C CA . CYS A 1 234 ? -34.255 -0.526 -2.332 1.00 85.29 234 CYS A CA 1
ATOM 1485 C C . CYS A 1 234 ? -33.456 0.562 -3.043 1.00 87.40 234 CYS A C 1
ATOM 1486 O O . CYS A 1 234 ? -33.299 1.664 -2.508 1.00 89.38 234 CYS A O 1
ATOM 1489 N N . VAL A 1 235 ? -32.955 0.257 -4.238 1.00 89.00 235 VAL A N 1
ATOM 1490 C CA . VAL A 1 235 ? -32.100 1.193 -4.974 1.00 89.92 235 VAL A CA 1
ATOM 1491 C C . VAL A 1 235 ? -32.877 2.425 -5.484 1.00 95.84 235 VAL A C 1
ATOM 1492 O O . VAL A 1 235 ? -32.255 3.420 -5.843 1.00 96.12 235 VAL A O 1
ATOM 1496 N N . ALA A 1 236 ? -34.217 2.384 -5.498 1.00 103.73 236 ALA A N 1
ATOM 1497 C CA . ALA A 1 236 ? -35.015 3.627 -5.557 1.00 108.15 236 ALA A CA 1
ATOM 1498 C C . ALA A 1 236 ? -34.710 4.455 -4.290 1.00 113.14 236 ALA A C 1
ATOM 1499 O O . ALA A 1 236 ? -35.405 4.370 -3.269 1.00 106.51 236 ALA A O 1
ATOM 1501 N N . ALA A 1 237 ? -33.616 5.220 -4.391 1.00 120.48 237 ALA A N 1
ATOM 1502 C CA . ALA A 1 237 ? -32.981 5.943 -3.283 1.00 122.73 237 ALA A CA 1
ATOM 1503 C C . ALA A 1 237 ? -32.483 7.311 -3.778 1.00 129.87 237 ALA A C 1
ATOM 1504 O O . ALA A 1 237 ? -32.306 7.502 -4.986 1.00 128.72 237 ALA A O 1
ATOM 1506 N N . VAL A 1 238 ? -32.245 8.244 -2.848 1.00 138.89 238 VAL A N 1
ATOM 1507 C CA . VAL A 1 238 ? -31.898 9.649 -3.180 1.00 145.98 238 VAL A CA 1
ATOM 1508 C C . VAL A 1 238 ? -30.688 9.691 -4.119 1.00 144.98 238 VAL A C 1
ATOM 1509 O O . VAL A 1 238 ? -29.668 9.064 -3.846 1.00 142.60 238 VAL A O 1
ATOM 1513 N N . ARG A 1 239 ? -30.816 10.427 -5.221 1.00 149.55 239 ARG A N 1
ATOM 1514 C CA . ARG A 1 239 ? -29.792 10.439 -6.267 1.00 150.30 239 ARG A CA 1
ATOM 1515 C C . ARG A 1 239 ? -28.607 11.352 -5.923 1.00 155.25 239 ARG A C 1
ATOM 1516 O O . ARG A 1 239 ? -28.812 12.455 -5.411 1.00 161.15 239 ARG A O 1
ATOM 1524 N N . PRO A 1 240 ? -27.362 10.888 -6.188 1.00 156.62 240 PRO A N 1
ATOM 1525 C CA . PRO A 1 240 ? -26.216 11.807 -6.337 1.00 157.20 240 PRO A CA 1
ATOM 1526 C C . PRO A 1 240 ? -26.245 12.530 -7.709 1.00 156.25 240 PRO A C 1
ATOM 1527 O O . PRO A 1 240 ? -27.333 12.767 -8.243 1.00 159.73 240 PRO A O 1
ATOM 1531 N N . ASP A 1 241 ? -25.084 12.897 -8.262 1.00 152.49 241 ASP A N 1
ATOM 1532 C CA . ASP A 1 241 ? -25.013 13.471 -9.622 1.00 150.43 241 ASP A CA 1
ATOM 1533 C C . ASP A 1 241 ? -23.623 13.336 -10.264 1.00 146.34 241 ASP A C 1
ATOM 1534 O O . ASP A 1 241 ? -22.810 12.499 -9.862 1.00 140.10 241 ASP A O 1
ATOM 1539 N N . SER A 1 245 ? -20.373 10.627 -11.022 1.00 137.80 245 SER A N 1
ATOM 1540 C CA . SER A 1 245 ? -20.653 10.498 -12.444 1.00 138.55 245 SER A CA 1
ATOM 1541 C C . SER A 1 245 ? -19.404 10.320 -13.323 1.00 140.12 245 SER A C 1
ATOM 1542 O O . SER A 1 245 ? -19.543 10.199 -14.542 1.00 146.04 245 SER A O 1
ATOM 1545 N N . GLN A 1 246 ? -18.204 10.317 -12.724 1.00 136.79 246 GLN A N 1
ATOM 1546 C CA . GLN A 1 246 ? -16.943 10.051 -13.453 1.00 136.47 246 GLN A CA 1
ATOM 1547 C C . GLN A 1 246 ? -17.049 8.748 -14.240 1.00 134.67 246 GLN A C 1
ATOM 1548 O O . GLN A 1 246 ? -16.766 8.719 -15.443 1.00 141.94 246 GLN A O 1
ATOM 1554 N N . ALA A 1 247 ? -17.455 7.686 -13.542 1.00 124.40 247 ALA A N 1
ATOM 1555 C CA . ALA A 1 247 ? -17.780 6.387 -14.143 1.00 115.96 247 ALA A CA 1
ATOM 1556 C C . ALA A 1 247 ? -16.659 5.761 -15.005 1.00 109.68 247 ALA A C 1
ATOM 1557 O O . ALA A 1 247 ? -16.689 5.847 -16.236 1.00 110.29 247 ALA A O 1
ATOM 1559 N N . LYS A 1 248 ? -15.688 5.132 -14.336 1.00 100.29 248 LYS A N 1
ATOM 1560 C CA . LYS A 1 248 ? -14.639 4.341 -14.994 1.00 92.19 248 LYS A CA 1
ATOM 1561 C C . LYS A 1 248 ? -14.930 2.847 -14.830 1.00 81.55 248 LYS A C 1
ATOM 1562 O O . LYS A 1 248 ? -14.355 2.158 -13.983 1.00 78.71 248 LYS A O 1
ATOM 1568 N N . MET A 1 249 ? -15.838 2.367 -15.668 1.00 75.12 249 MET A N 1
ATOM 1569 C CA . MET A 1 249 ? -16.343 0.992 -15.616 1.00 69.79 249 MET A CA 1
ATOM 1570 C C . MET A 1 249 ? -15.311 -0.012 -16.161 1.00 68.48 249 MET A C 1
ATOM 1571 O O . MET A 1 249 ? -14.631 0.251 -17.168 1.00 69.05 249 MET A O 1
ATOM 1576 N N . GLY A 1 250 ? -15.206 -1.160 -15.491 1.00 65.99 250 GLY A N 1
ATOM 1577 C CA . GLY A 1 250 ? -14.298 -2.241 -15.907 1.00 65.44 250 GLY A CA 1
ATOM 1578 C C . GLY A 1 250 ? -14.788 -2.972 -17.158 1.00 67.06 250 GLY A C 1
ATOM 1579 O O . GLY A 1 250 ? -15.987 -2.959 -17.468 1.00 66.03 250 GLY A O 1
ATOM 1580 N N . VAL A 1 251 ? -13.859 -3.609 -17.872 1.00 66.67 251 VAL A N 1
ATOM 1581 C CA . VAL A 1 251 ? -14.189 -4.291 -19.111 1.00 68.20 251 VAL A CA 1
ATOM 1582 C C . VAL A 1 251 ? -15.388 -5.219 -19.005 1.00 67.01 251 VAL A C 1
ATOM 1583 O O . VAL A 1 251 ? -16.301 -5.100 -19.814 1.00 72.94 251 VAL A O 1
ATOM 1587 N N . MET A 1 252 ? -15.406 -6.120 -18.029 1.00 63.97 252 MET A N 1
ATOM 1588 C CA . MET A 1 252 ? -16.428 -7.178 -17.998 1.00 64.50 252 MET A CA 1
ATOM 1589 C C . MET A 1 252 ? -17.825 -6.631 -17.796 1.00 66.83 252 MET A C 1
ATOM 1590 O O . MET A 1 252 ? -18.771 -7.124 -18.400 1.00 72.68 252 MET A O 1
ATOM 1595 N N . GLU A 1 253 ? -17.951 -5.614 -16.956 1.00 68.39 253 GLU A N 1
ATOM 1596 C CA . GLU A 1 253 ? -19.233 -4.943 -16.759 1.00 70.86 253 GLU A CA 1
ATOM 1597 C C . GLU A 1 253 ? -19.663 -4.267 -18.074 1.00 71.33 253 GLU A C 1
ATOM 1598 O O . GLU A 1 253 ? -20.832 -4.336 -18.455 1.00 72.00 253 GLU A O 1
ATOM 1604 N N . ARG A 1 254 ? -18.712 -3.652 -18.775 1.00 70.03 254 ARG A N 1
ATOM 1605 C CA . ARG A 1 254 ? -19.002 -3.029 -20.072 1.00 72.88 254 ARG A CA 1
ATOM 1606 C C . ARG A 1 254 ? -19.383 -4.043 -21.146 1.00 72.05 254 ARG A C 1
ATOM 1607 O O . ARG A 1 254 ? -20.276 -3.773 -21.943 1.00 73.77 254 ARG A O 1
ATOM 1615 N N . ALA A 1 255 ? -18.728 -5.204 -21.135 1.00 69.31 255 ALA A N 1
ATOM 1616 C CA . ALA A 1 255 ? -19.040 -6.312 -22.045 1.00 70.29 255 ALA A CA 1
ATOM 1617 C C . ALA A 1 255 ? -20.406 -6.941 -21.765 1.00 71.57 255 ALA A C 1
ATOM 1618 O O . ALA A 1 255 ? -21.207 -7.132 -22.685 1.00 71.61 255 ALA A O 1
ATOM 1620 N N . HIS A 1 256 ? -20.665 -7.270 -20.498 1.00 69.90 256 HIS A N 1
ATOM 1621 C CA . HIS A 1 256 ? -21.964 -7.833 -20.112 1.00 70.35 256 HIS A CA 1
ATOM 1622 C C . HIS A 1 256 ? -23.141 -6.893 -20.424 1.00 73.16 256 HIS A C 1
ATOM 1623 O O . HIS A 1 256 ? -24.236 -7.367 -20.778 1.00 73.39 256 HIS A O 1
ATOM 1630 N N . ARG A 1 257 ? -22.903 -5.583 -20.305 1.00 74.33 257 ARG A N 1
ATOM 1631 C CA . ARG A 1 257 ? -23.906 -4.572 -20.632 1.00 78.34 257 ARG A CA 1
ATOM 1632 C C . ARG A 1 257 ? -24.114 -4.472 -22.133 1.00 82.34 257 ARG A C 1
ATOM 1633 O O . ARG A 1 257 ? -25.254 -4.496 -22.608 1.00 84.71 257 ARG A O 1
ATOM 1641 N N . TYR A 1 258 ? -23.014 -4.335 -22.872 1.00 82.77 258 TYR A N 1
ATOM 1642 C CA . TYR A 1 258 ? -23.081 -4.272 -24.327 1.00 84.07 258 TYR A CA 1
ATOM 1643 C C . TYR A 1 258 ? -23.919 -5.435 -24.839 1.00 83.44 258 TYR A C 1
ATOM 1644 O O . TYR A 1 258 ? -24.900 -5.228 -25.532 1.00 86.62 258 TYR A O 1
ATOM 1653 N N . ILE A 1 259 ? -23.544 -6.648 -24.450 1.00 81.85 259 ILE A N 1
ATOM 1654 C CA . ILE A 1 259 ? -24.286 -7.856 -24.808 1.00 84.02 259 ILE A CA 1
ATOM 1655 C C . ILE A 1 259 ? -25.757 -7.762 -24.440 1.00 84.81 259 ILE A C 1
ATOM 1656 O O . ILE A 1 259 ? -26.604 -8.099 -25.259 1.00 91.08 259 ILE A O 1
ATOM 1661 N N . HIS A 1 260 ? -26.061 -7.316 -23.227 1.00 83.19 260 HIS A N 1
ATOM 1662 C CA . HIS A 1 260 ? -27.460 -7.191 -22.777 1.00 83.36 260 HIS A CA 1
ATOM 1663 C C . HIS A 1 260 ? -28.258 -6.260 -23.683 1.00 86.83 260 HIS A C 1
ATOM 1664 O O . HIS A 1 260 ? -29.384 -6.589 -24.069 1.00 89.30 260 HIS A O 1
ATOM 1671 N N . LEU A 1 261 ? -27.672 -5.110 -24.020 1.00 87.93 261 LEU A N 1
ATOM 1672 C CA . LEU A 1 261 ? -28.340 -4.124 -24.875 1.00 93.51 261 LEU A CA 1
ATOM 1673 C C . LEU A 1 261 ? -28.514 -4.581 -26.332 1.00 98.17 261 LEU A C 1
ATOM 1674 O O . LEU A 1 261 ? -29.552 -4.325 -26.947 1.00 100.55 261 LEU A O 1
ATOM 1679 N N . ASN A 1 262 ? -27.507 -5.264 -26.868 1.00 98.83 262 ASN A N 1
ATOM 1680 C CA . ASN A 1 262 ? -27.473 -5.626 -28.278 1.00 103.11 262 ASN A CA 1
ATOM 1681 C C . ASN A 1 262 ? -27.630 -7.135 -28.494 1.00 105.21 262 ASN A C 1
ATOM 1682 O O . ASN A 1 262 ? -27.071 -7.698 -29.445 1.00 106.55 262 ASN A O 1
ATOM 1687 N N . LEU A 1 263 ? -28.424 -7.772 -27.634 1.00 105.28 263 LEU A N 1
ATOM 1688 C CA . LEU A 1 263 ? -28.602 -9.223 -27.660 1.00 108.07 263 LEU A CA 1
ATOM 1689 C C . LEU A 1 263 ? -29.373 -9.646 -28.915 1.00 115.58 263 LEU A C 1
ATOM 1690 O O . LEU A 1 263 ? -29.012 -10.624 -29.579 1.00 118.39 263 LEU A O 1
ATOM 1695 N N . ASN A 1 264 ? -30.422 -8.888 -29.232 1.00 120.21 264 ASN A N 1
ATOM 1696 C CA . ASN A 1 264 ? -31.295 -9.164 -30.374 1.00 124.00 264 ASN A CA 1
ATOM 1697 C C . ASN A 1 264 ? -30.723 -8.691 -31.709 1.00 129.30 264 ASN A C 1
ATOM 1698 O O . ASN A 1 264 ? -31.252 -9.046 -32.765 1.00 135.60 264 ASN A O 1
ATOM 1703 N N . SER A 1 265 ? -29.665 -7.878 -31.662 1.00 129.22 265 SER A N 1
ATOM 1704 C CA . SER A 1 265 ? -28.874 -7.545 -32.848 1.00 131.82 265 SER A CA 1
ATOM 1705 C C . SER A 1 265 ? -28.144 -8.799 -33.353 1.00 133.63 265 SER A C 1
ATOM 1706 O O . SER A 1 265 ? -27.119 -9.192 -32.796 1.00 131.64 265 SER A O 1
ATOM 1709 N N . GLY A 1 266 ? -28.682 -9.417 -34.407 1.00 138.82 266 GLY A N 1
ATOM 1710 C CA . GLY A 1 266 ? -28.121 -10.646 -35.000 1.00 140.37 266 GLY A CA 1
ATOM 1711 C C . GLY A 1 266 ? -26.697 -10.554 -35.541 1.00 141.01 266 GLY A C 1
ATOM 1712 O O . GLY A 1 266 ? -26.062 -11.585 -35.789 1.00 142.73 266 GLY A O 1
ATOM 1713 N N . ASP A 1 267 ? -26.211 -9.325 -35.740 1.00 139.93 267 ASP A N 1
ATOM 1714 C CA . ASP A 1 267 ? -24.780 -9.044 -35.981 1.00 138.32 267 ASP A CA 1
ATOM 1715 C C . ASP A 1 267 ? -23.935 -8.896 -34.683 1.00 130.75 267 ASP A C 1
ATOM 1716 O O . ASP A 1 267 ? -22.831 -8.338 -34.710 1.00 127.46 267 ASP A O 1
ATOM 1721 N N . LEU A 1 268 ? -24.443 -9.385 -33.554 1.00 125.15 268 LEU A N 1
ATOM 1722 C CA . LEU A 1 268 ? -23.649 -9.440 -32.339 1.00 121.13 268 LEU A CA 1
ATOM 1723 C C . LEU A 1 268 ? -22.629 -10.569 -32.472 1.00 119.84 268 LEU A C 1
ATOM 1724 O O . LEU A 1 268 ? -22.891 -11.714 -32.094 1.00 120.51 268 LEU A O 1
ATOM 1729 N N . THR A 1 269 ? -21.492 -10.231 -33.070 1.00 118.91 269 THR A N 1
ATOM 1730 C CA . THR A 1 269 ? -20.317 -11.100 -33.128 1.00 117.27 269 THR A CA 1
ATOM 1731 C C . THR A 1 269 ? -19.316 -10.737 -32.021 1.00 114.13 269 THR A C 1
ATOM 1732 O O . THR A 1 269 ? -19.485 -9.729 -31.338 1.00 112.33 269 THR A O 1
ATOM 1736 N N . PRO A 1 270 ? -18.271 -11.564 -31.827 1.00 113.44 270 PRO A N 1
ATOM 1737 C CA . PRO A 1 270 ? -17.182 -11.155 -30.934 1.00 109.38 270 PRO A CA 1
ATOM 1738 C C . PRO A 1 270 ? -16.395 -9.936 -31.426 1.00 109.27 270 PRO A C 1
ATOM 1739 O O . PRO A 1 270 ? -15.874 -9.184 -30.606 1.00 108.78 270 PRO A O 1
ATOM 1743 N N . GLU A 1 271 ? -16.321 -9.742 -32.741 1.00 111.66 271 GLU A N 1
ATOM 1744 C CA . GLU A 1 271 ? -15.550 -8.642 -33.334 1.00 112.88 271 GLU A CA 1
ATOM 1745 C C . GLU A 1 271 ? -16.146 -7.278 -32.986 1.00 109.82 271 GLU A C 1
ATOM 1746 O O . GLU A 1 271 ? -15.423 -6.339 -32.631 1.00 106.44 271 GLU A O 1
ATOM 1752 N N . THR A 1 272 ? -17.463 -7.174 -33.112 1.00 110.35 272 THR A N 1
ATOM 1753 C CA . THR A 1 272 ? -18.157 -5.946 -32.751 1.00 111.79 272 THR A CA 1
ATOM 1754 C C . THR A 1 272 ? -17.993 -5.603 -31.279 1.00 108.34 272 THR A C 1
ATOM 1755 O O . THR A 1 272 ? -17.778 -4.440 -30.954 1.00 106.95 272 THR A O 1
ATOM 1759 N N . ILE A 1 273 ? -18.070 -6.613 -30.404 1.00 106.99 273 ILE A N 1
ATOM 1760 C CA . ILE A 1 273 ? -17.914 -6.414 -28.955 1.00 100.82 273 ILE A CA 1
ATOM 1761 C C . ILE A 1 273 ? -16.525 -5.853 -28.685 1.00 102.35 273 ILE A C 1
ATOM 1762 O O . ILE A 1 273 ? -16.388 -4.850 -27.991 1.00 102.28 273 ILE A O 1
ATOM 1767 N N . CYS A 1 274 ? -15.513 -6.520 -29.237 1.00 106.25 274 CYS A N 1
ATOM 1768 C CA . CYS A 1 274 ? -14.104 -6.137 -29.072 1.00 110.46 274 CYS A CA 1
ATOM 1769 C C . CYS A 1 274 ? -13.813 -4.721 -29.518 1.00 112.42 274 CYS A C 1
ATOM 1770 O O . CYS A 1 274 ? -13.189 -3.936 -28.791 1.00 107.43 274 CYS A O 1
ATOM 1773 N N . ARG A 1 275 ? -14.259 -4.420 -30.733 1.00 118.19 275 ARG A N 1
ATOM 1774 C CA . ARG A 1 275 ? -14.169 -3.078 -31.291 1.00 121.80 275 ARG A CA 1
ATOM 1775 C C . ARG A 1 275 ? -14.817 -2.085 -30.318 1.00 120.22 275 ARG A C 1
ATOM 1776 O O . ARG A 1 275 ? -14.174 -1.131 -29.879 1.00 120.88 275 ARG A O 1
ATOM 1784 N N . GLU A 1 276 ? -16.050 -2.382 -29.911 1.00 118.14 276 GLU A N 1
ATOM 1785 C CA . GLU A 1 276 ? -16.848 -1.479 -29.072 1.00 117.13 276 GLU A CA 1
ATOM 1786 C C . GLU A 1 276 ? -16.549 -1.536 -27.549 1.00 112.59 276 GLU A C 1
ATOM 1787 O O . GLU A 1 276 ? -17.321 -1.005 -26.753 1.00 113.09 276 GLU A O 1
ATOM 1793 N N . LEU A 1 277 ? -15.456 -2.201 -27.159 1.00 108.40 277 LEU A N 1
ATOM 1794 C CA . LEU A 1 277 ? -14.825 -2.050 -25.839 1.00 103.89 277 LEU A CA 1
ATOM 1795 C C . LEU A 1 277 ? -13.431 -1.401 -25.912 1.00 104.14 277 LEU A C 1
ATOM 1796 O O . LEU A 1 277 ? -12.868 -1.037 -24.881 1.00 98.21 277 LEU A O 1
ATOM 1801 N N . GLY A 1 278 ? -12.868 -1.272 -27.116 1.00 107.74 278 GLY A N 1
ATOM 1802 C CA . GLY A 1 278 ? -11.492 -0.804 -27.288 1.00 107.48 278 GLY A CA 1
ATOM 1803 C C . GLY A 1 278 ? -10.499 -1.855 -26.842 1.00 104.05 278 GLY A C 1
ATOM 1804 O O . GLY A 1 278 ? -9.546 -1.555 -26.119 1.00 102.88 278 GLY A O 1
ATOM 1805 N N . ILE A 1 279 ? -10.725 -3.093 -27.281 1.00 103.78 279 ILE A N 1
ATOM 1806 C CA . ILE A 1 279 ? -9.964 -4.236 -26.779 1.00 101.62 279 ILE A CA 1
ATOM 1807 C C . ILE A 1 279 ? -9.801 -5.334 -27.844 1.00 99.40 279 ILE A C 1
ATOM 1808 O O . ILE A 1 279 ? -10.595 -5.429 -28.778 1.00 99.14 279 ILE A O 1
ATOM 1813 N N . SER A 1 280 ? -8.732 -6.119 -27.702 1.00 95.67 280 SER A N 1
ATOM 1814 C CA . SER A 1 280 ? -8.382 -7.198 -28.628 1.00 92.44 280 SER A CA 1
ATOM 1815 C C . SER A 1 280 ? -9.260 -8.433 -28.474 1.00 89.18 280 SER A C 1
ATOM 1816 O O . SER A 1 280 ? -9.952 -8.611 -27.472 1.00 86.53 280 SER A O 1
ATOM 1819 N N . ARG A 1 281 ? -9.185 -9.300 -29.473 1.00 90.89 281 ARG A N 1
ATOM 1820 C CA . ARG A 1 281 ? -9.941 -10.546 -29.507 1.00 90.61 281 ARG A CA 1
ATOM 1821 C C . ARG A 1 281 ? -9.511 -11.507 -28.389 1.00 87.83 281 ARG A C 1
ATOM 1822 O O . ARG A 1 281 ? -10.355 -12.171 -27.785 1.00 85.36 281 ARG A O 1
ATOM 1830 N N . THR A 1 282 ? -8.207 -11.536 -28.099 1.00 88.19 282 THR A N 1
ATOM 1831 C CA . THR A 1 282 ? -7.634 -12.347 -27.016 1.00 85.07 282 THR A CA 1
ATOM 1832 C C . THR A 1 282 ? -8.099 -11.929 -25.633 1.00 82.06 282 THR A C 1
ATOM 1833 O O . THR A 1 282 ? -8.300 -12.776 -24.760 1.00 81.92 282 THR A O 1
ATOM 1837 N N . ARG A 1 283 ? -8.227 -10.628 -25.408 1.00 81.19 283 ARG A N 1
ATOM 1838 C CA . ARG A 1 283 ? -8.742 -10.148 -24.126 1.00 77.72 283 ARG A CA 1
ATOM 1839 C C . ARG A 1 283 ? -10.201 -10.552 -23.913 1.00 73.60 283 ARG A C 1
ATOM 1840 O O . ARG A 1 283 ? -10.604 -10.834 -22.788 1.00 70.31 283 ARG A O 1
ATOM 1848 N N . LEU A 1 284 ? -10.998 -10.539 -24.981 1.00 73.82 284 LEU A N 1
ATOM 1849 C CA . LEU A 1 284 ? -12.403 -10.946 -24.879 1.00 72.60 284 LEU A CA 1
ATOM 1850 C C . LEU A 1 284 ? -12.502 -12.423 -24.499 1.00 72.29 284 LEU A C 1
ATOM 1851 O O . LEU A 1 284 ? -13.193 -12.790 -23.542 1.00 71.35 284 LEU A O 1
ATOM 1856 N N . TYR A 1 285 ? -11.762 -13.245 -25.230 1.00 72.99 285 TYR A N 1
ATOM 1857 C CA . TYR A 1 285 ? -11.609 -14.660 -24.925 1.00 73.63 285 TYR A CA 1
ATOM 1858 C C . TYR A 1 285 ? -11.192 -14.921 -23.456 1.00 73.25 285 TYR A C 1
ATOM 1859 O O . TYR A 1 285 ? -11.719 -15.834 -22.823 1.00 73.27 285 TYR A O 1
ATOM 1868 N N . GLN A 1 286 ? -10.246 -14.139 -22.933 1.00 74.20 286 GLN A N 1
ATOM 1869 C CA . GLN A 1 286 ? -9.831 -14.261 -21.528 1.00 73.98 286 GLN A CA 1
ATOM 1870 C C . GLN A 1 286 ? -10.956 -14.009 -20.552 1.00 72.00 286 GLN A C 1
ATOM 1871 O O . GLN A 1 286 ? -11.157 -14.803 -19.627 1.00 72.10 286 GLN A O 1
ATOM 1877 N N . LEU A 1 287 ? -11.670 -12.902 -20.745 1.00 71.24 287 LEU A N 1
ATOM 1878 C CA . LEU A 1 287 ? -12.774 -12.552 -19.852 1.00 69.84 287 LEU A CA 1
ATOM 1879 C C . LEU A 1 287 ? -13.842 -13.629 -19.821 1.00 72.20 287 LEU A C 1
ATOM 1880 O O . LEU A 1 287 ? -14.429 -13.866 -18.761 1.00 72.81 287 LEU A O 1
ATOM 1885 N N . PHE A 1 288 ? -14.062 -14.299 -20.958 1.00 75.58 288 PHE A N 1
ATOM 1886 C CA . PHE A 1 288 ? -15.134 -15.277 -21.094 1.00 77.91 288 PHE A CA 1
ATOM 1887 C C . PHE A 1 288 ? -14.708 -16.748 -21.020 1.00 81.75 288 PHE A C 1
ATOM 1888 O O . PHE A 1 288 ? -15.548 -17.630 -21.208 1.00 83.40 288 PHE A O 1
ATOM 1896 N N . GLU A 1 289 ? -13.440 -17.023 -20.705 1.00 86.87 289 GLU A N 1
ATOM 1897 C CA . GLU A 1 289 ? -12.951 -18.415 -20.585 1.00 93.98 289 GLU A CA 1
ATOM 1898 C C . GLU A 1 289 ? -13.488 -19.154 -19.334 1.00 95.23 289 GLU A C 1
ATOM 1899 O O . GLU A 1 289 ? -13.663 -20.370 -19.371 1.00 99.99 289 GLU A O 1
ATOM 1905 N N . PRO A 1 290 ? -13.740 -18.436 -18.227 1.00 94.05 290 PRO A N 1
ATOM 1906 C CA . PRO A 1 290 ? -14.471 -19.036 -17.109 1.00 94.41 290 PRO A CA 1
ATOM 1907 C C . PRO A 1 290 ? -15.882 -19.549 -17.417 1.00 95.54 290 PRO A C 1
ATOM 1908 O O . PRO A 1 290 ? -16.290 -20.555 -16.840 1.00 101.56 290 PRO A O 1
ATOM 1912 N N . SER A 1 291 ? -16.612 -18.875 -18.303 1.00 93.93 291 SER A N 1
ATOM 1913 C CA . SER A 1 291 ? -17.988 -19.258 -18.644 1.00 94.02 291 SER A CA 1
ATOM 1914 C C . SER A 1 291 ? -18.128 -19.820 -20.069 1.00 96.63 291 SER A C 1
ATOM 1915 O O . SER A 1 291 ? -19.109 -19.541 -20.764 1.00 99.37 291 SER A O 1
ATOM 1918 N N . GLY A 1 292 ? -17.144 -20.598 -20.510 1.00 96.79 292 GLY A N 1
ATOM 1919 C CA . GLY A 1 292 ? -17.236 -21.324 -21.776 1.00 100.24 292 GLY A CA 1
ATOM 1920 C C . GLY A 1 292 ? -16.943 -20.567 -23.064 1.00 100.45 292 GLY A C 1
ATOM 1921 O O . GLY A 1 292 ? -16.861 -21.196 -24.121 1.00 101.27 292 GLY A O 1
ATOM 1922 N N . GLY A 1 293 ? -16.789 -19.238 -22.990 1.00 97.50 293 GLY A N 1
ATOM 1923 C CA . GLY A 1 293 ? -16.493 -18.394 -24.161 1.00 98.04 293 GLY A CA 1
ATOM 1924 C C . GLY A 1 293 ? -17.622 -17.433 -24.494 1.00 97.57 293 GLY A C 1
ATOM 1925 O O . GLY A 1 293 ? -18.748 -17.604 -24.027 1.00 99.28 293 GLY A O 1
ATOM 1926 N N . VAL A 1 294 ? -17.321 -16.423 -25.308 1.00 97.57 294 VAL A N 1
ATOM 1927 C CA . VAL A 1 294 ? -18.282 -15.351 -25.601 1.00 96.52 294 VAL A CA 1
ATOM 1928 C C . VAL A 1 294 ? -19.445 -15.831 -26.466 1.00 97.25 294 VAL A C 1
ATOM 1929 O O . VAL A 1 294 ? -20.568 -15.356 -26.305 1.00 95.98 294 VAL A O 1
ATOM 1933 N N . LEU A 1 295 ? -19.173 -16.761 -27.380 1.00 99.86 295 LEU A N 1
ATOM 1934 C CA . LEU A 1 295 ? -20.214 -17.335 -28.223 1.00 101.13 295 LEU A CA 1
ATOM 1935 C C . LEU A 1 295 ? -21.101 -18.231 -27.375 1.00 100.93 295 LEU A C 1
ATOM 1936 O O . LEU A 1 295 ? -22.318 -18.119 -27.432 1.00 104.47 295 LEU A O 1
ATOM 1941 N N . ASN A 1 296 ? -20.492 -19.095 -26.571 1.00 99.18 296 ASN A N 1
ATOM 1942 C CA . ASN A 1 296 ? -21.246 -19.959 -25.666 1.00 98.93 296 ASN A CA 1
ATOM 1943 C C . ASN A 1 296 ? -22.185 -19.142 -24.772 1.00 95.25 296 ASN A C 1
ATOM 1944 O O . ASN A 1 296 ? -23.333 -19.520 -24.544 1.00 95.12 296 ASN A O 1
ATOM 1949 N N . TYR A 1 297 ? -21.683 -18.012 -24.289 1.00 92.70 297 TYR A N 1
ATOM 1950 C CA . TYR A 1 297 ? -22.434 -17.113 -23.421 1.00 90.27 297 TYR A CA 1
ATOM 1951 C C . TYR A 1 297 ? -23.614 -16.440 -24.124 1.00 92.96 297 TYR A C 1
ATOM 1952 O O . TYR A 1 297 ? -24.700 -16.346 -23.553 1.00 92.45 297 TYR A O 1
ATOM 1961 N N . ILE A 1 298 ? -23.387 -15.943 -25.339 1.00 96.18 298 ILE A N 1
ATOM 19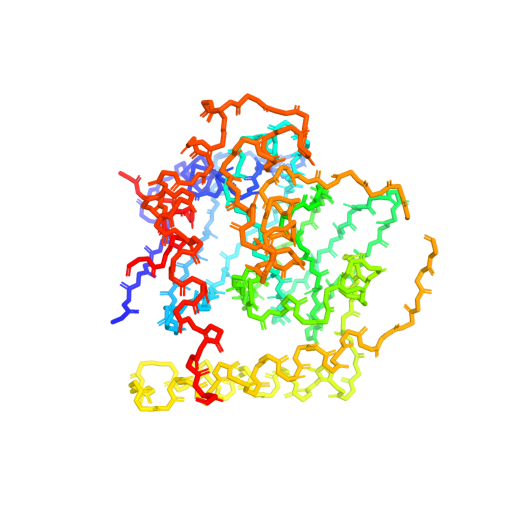62 C CA . ILE A 1 298 ? -24.445 -15.284 -26.116 1.00 101.50 298 ILE A CA 1
ATOM 1963 C C . ILE A 1 298 ? -25.564 -16.279 -26.466 1.00 107.73 298 ILE A C 1
ATOM 1964 O O . ILE A 1 298 ? -26.747 -15.928 -26.412 1.00 110.78 298 ILE A O 1
ATOM 1969 N N . ARG A 1 299 ? -25.183 -17.507 -26.815 1.00 111.99 299 ARG A N 1
ATOM 1970 C CA . ARG A 1 299 ? -26.145 -18.579 -27.082 1.00 117.05 299 ARG A CA 1
ATOM 1971 C C . ARG A 1 299 ? -26.980 -18.904 -25.840 1.00 116.14 299 ARG A C 1
ATOM 1972 O O . ARG A 1 299 ? -28.200 -18.990 -25.933 1.00 118.77 299 ARG A O 1
ATOM 1980 N N . ARG A 1 300 ? -26.332 -19.050 -24.685 1.00 114.14 300 ARG A N 1
ATOM 1981 C CA . ARG A 1 300 ? -27.054 -19.261 -23.420 1.00 113.91 300 ARG A CA 1
ATOM 1982 C C . ARG A 1 300 ? -27.983 -18.096 -23.085 1.00 113.25 300 ARG A C 1
ATOM 1983 O O . ARG A 1 300 ? -29.095 -18.311 -22.613 1.00 116.98 300 ARG A O 1
ATOM 1991 N N . ARG A 1 301 ? -27.514 -16.873 -23.324 1.00 111.30 301 ARG A N 1
ATOM 1992 C CA . ARG A 1 301 ? -28.323 -15.671 -23.103 1.00 110.56 301 ARG A CA 1
ATOM 1993 C C . ARG A 1 301 ? -29.537 -15.645 -24.028 1.00 113.56 301 ARG A C 1
ATOM 1994 O O . ARG A 1 301 ? -30.676 -15.501 -23.565 1.00 114.63 301 ARG A O 1
ATOM 2002 N N . ARG A 1 302 ? -29.281 -15.791 -25.327 1.00 112.57 302 ARG A N 1
ATOM 2003 C CA . ARG A 1 302 ? -30.346 -15.886 -26.335 1.00 114.52 302 ARG A CA 1
ATOM 2004 C C . ARG A 1 302 ? -31.317 -17.036 -26.057 1.00 118.18 302 ARG A C 1
ATOM 2005 O O . ARG A 1 302 ? -32.520 -16.917 -26.337 1.00 119.08 302 ARG A O 1
ATOM 2013 N N . LEU A 1 303 ? -30.794 -18.137 -25.514 1.00 118.36 303 LEU A N 1
ATOM 2014 C CA . LEU A 1 303 ? -31.623 -19.282 -25.148 1.00 122.17 303 LEU A CA 1
ATOM 2015 C C . LEU A 1 303 ? -32.605 -18.878 -24.058 1.00 122.79 303 LEU A C 1
ATOM 2016 O O . LEU A 1 303 ? -33.796 -19.170 -24.170 1.00 126.45 303 LEU A O 1
ATOM 2021 N N . LEU A 1 304 ? -32.142 -18.032 -23.159 1.00 118.77 304 LEU A N 1
ATOM 2022 C CA . LEU A 1 304 ? -32.993 -17.555 -22.101 1.00 119.47 304 LEU A CA 1
ATOM 2023 C C . LEU A 1 304 ? -33.911 -16.429 -22.526 1.00 120.45 304 LEU A C 1
ATOM 2024 O O . LEU A 1 304 ? -34.972 -16.268 -21.960 1.00 121.50 304 LEU A O 1
ATOM 2029 N N . GLN A 1 305 ? -33.534 -15.639 -23.513 1.00 121.87 305 GLN A N 1
ATOM 2030 C CA . GLN A 1 305 ? -34.443 -14.588 -23.908 1.00 125.77 305 GLN A CA 1
ATOM 2031 C C . GLN A 1 305 ? -35.673 -15.269 -24.451 1.00 132.99 305 GLN A C 1
ATOM 2032 O O . GLN A 1 305 ? -36.793 -14.873 -24.179 1.00 136.81 305 GLN A O 1
ATOM 2038 N N . ALA A 1 306 ? -35.451 -16.320 -25.225 1.00 136.83 306 ALA A N 1
ATOM 2039 C CA . ALA A 1 306 ? -36.527 -17.092 -25.830 1.00 142.74 306 ALA A CA 1
ATOM 2040 C C . ALA A 1 306 ? -37.393 -17.772 -24.790 1.00 145.58 306 ALA A C 1
ATOM 2041 O O . ALA A 1 306 ? -38.588 -17.898 -24.952 1.00 147.98 306 ALA A O 1
ATOM 2043 N N . TYR A 1 307 ? -36.778 -18.228 -23.715 1.00 145.89 307 TYR A N 1
ATOM 2044 C CA . TYR A 1 307 ? -37.496 -18.881 -22.643 1.00 150.62 307 TYR A CA 1
ATOM 2045 C C . TYR A 1 307 ? -38.481 -17.916 -22.015 1.00 151.14 307 TYR A C 1
ATOM 2046 O O . TYR A 1 307 ? -38.205 -16.730 -21.877 1.00 146.57 307 TYR A O 1
ATOM 2055 N N . ALA A 1 308 ? -39.621 -18.465 -21.610 1.00 157.72 308 ALA A N 1
ATOM 2056 C CA . ALA A 1 308 ? -40.782 -17.751 -21.055 1.00 159.36 308 ALA A CA 1
ATOM 2057 C C . ALA A 1 308 ? -41.390 -16.767 -22.060 1.00 158.50 308 ALA A C 1
ATOM 2058 O O . ALA A 1 308 ? -41.888 -15.708 -21.694 1.00 152.36 308 ALA A O 1
ATOM 2060 N N . GLU A 1 309 ? -41.334 -17.144 -23.334 1.00 30.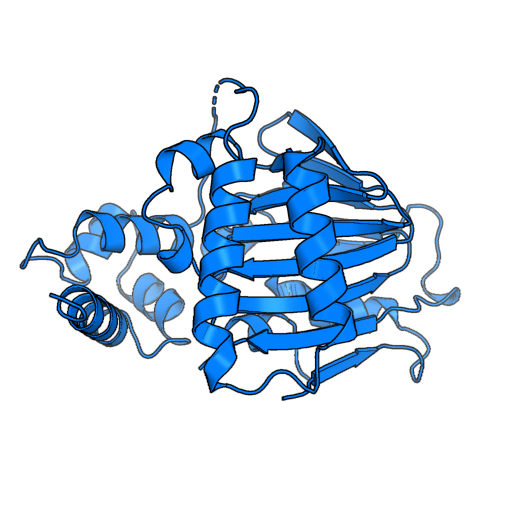00 309 GLU A N 1
ATOM 2061 C CA . GLU A 1 309 ? -41.888 -16.368 -24.435 1.00 30.00 309 GLU A CA 1
ATOM 2062 C C . GLU A 1 309 ? -42.604 -17.304 -25.401 1.00 30.00 309 GLU A C 1
ATOM 2063 O O . GLU A 1 309 ? -42.116 -18.397 -25.691 1.00 30.00 309 GLU A O 1
ATOM 2069 N N . GLY A 1 370 ? -5.374 -24.526 -3.435 1.00 107.39 370 GLY A N 1
ATOM 2070 C CA . GLY A 1 370 ? -5.934 -23.497 -2.568 1.00 103.99 370 GLY A CA 1
ATOM 2071 C C . GLY A 1 370 ? -6.981 -22.668 -3.302 1.00 102.55 370 GLY A C 1
ATOM 2072 O O . GLY A 1 370 ? -6.678 -22.054 -4.333 1.00 100.69 370 GLY A O 1
ATOM 2073 N N . ALA A 1 371 ? -8.205 -22.646 -2.765 1.00 98.51 371 ALA A N 1
ATOM 2074 C CA . ALA A 1 371 ? -9.339 -21.969 -3.396 1.00 93.52 371 ALA A CA 1
ATOM 2075 C C . ALA A 1 371 ? -9.370 -20.485 -3.042 1.00 88.74 371 ALA A C 1
ATOM 2076 O O . ALA A 1 371 ? -8.660 -20.034 -2.137 1.00 90.04 371 ALA A O 1
ATOM 2078 N N . THR A 1 372 ? -10.183 -19.734 -3.786 1.00 82.68 372 THR A N 1
ATOM 2079 C CA . THR A 1 372 ? -10.431 -18.311 -3.530 1.00 76.83 372 THR A CA 1
ATOM 2080 C C . THR A 1 372 ? -11.908 -17.977 -3.732 1.00 73.73 372 THR A C 1
ATOM 2081 O O . THR A 1 372 ? -12.692 -18.817 -4.169 1.00 77.24 372 THR A O 1
ATOM 2085 N N . ILE A 1 373 ? -12.272 -16.742 -3.408 1.00 68.18 373 ILE A N 1
ATOM 2086 C CA . ILE A 1 373 ? -13.636 -16.257 -3.602 1.00 65.89 373 ILE A CA 1
ATOM 2087 C C . ILE A 1 373 ? -13.987 -16.101 -5.096 1.00 64.24 373 ILE A C 1
ATOM 2088 O O . ILE A 1 373 ? -15.160 -16.196 -5.472 1.00 62.20 373 ILE A O 1
ATOM 2093 N N . GLY A 1 374 ? -12.970 -15.883 -5.933 1.00 63.54 374 GLY A N 1
ATOM 2094 C CA . GLY A 1 374 ? -13.137 -15.848 -7.386 1.00 65.05 374 GLY A CA 1
ATOM 2095 C C . GLY A 1 374 ? -13.734 -17.129 -7.937 1.00 66.16 374 GLY A C 1
ATOM 2096 O O . GLY A 1 374 ? -14.554 -17.094 -8.848 1.00 64.95 374 GLY A O 1
ATOM 2097 N N . ASP A 1 375 ? -13.333 -18.248 -7.343 1.00 68.78 375 ASP A N 1
ATOM 2098 C CA . ASP A 1 375 ? -13.867 -19.562 -7.662 1.00 73.66 375 ASP A CA 1
ATOM 2099 C C . ASP A 1 375 ? -15.325 -19.748 -7.215 1.00 74.43 375 ASP A C 1
ATOM 2100 O O . ASP A 1 375 ? -16.076 -20.500 -7.838 1.00 75.96 375 ASP A O 1
ATOM 2105 N N . TRP A 1 376 ? -15.710 -19.084 -6.126 1.00 74.45 376 TRP A N 1
ATOM 2106 C CA . TRP A 1 376 ? -17.099 -19.078 -5.653 1.00 74.77 376 TRP A CA 1
ATOM 2107 C C . TRP A 1 376 ? -17.982 -18.226 -6.550 1.00 73.96 376 TRP A C 1
ATOM 2108 O O . TRP A 1 376 ? -19.188 -18.472 -6.659 1.00 74.53 376 TRP A O 1
ATOM 2119 N N . LEU A 1 377 ? -17.379 -17.219 -7.179 1.00 73.54 377 LEU A N 1
ATOM 2120 C CA . LEU A 1 377 ? -18.095 -16.310 -8.068 1.00 75.25 377 LEU A CA 1
ATOM 2121 C C . LEU A 1 377 ? -18.228 -16.802 -9.528 1.00 80.06 377 LEU A C 1
ATOM 2122 O O . LEU A 1 377 ? -18.727 -16.056 -10.361 1.00 82.75 377 LEU A O 1
ATOM 2127 N N . LYS A 1 378 ? -17.817 -18.041 -9.829 1.00 86.52 378 LYS A N 1
ATOM 2128 C CA . LYS A 1 378 ? -17.994 -18.645 -11.166 1.00 92.35 378 LYS A CA 1
ATOM 2129 C C . LYS A 1 378 ? -19.397 -19.249 -11.372 1.00 103.00 378 LYS A C 1
ATOM 2130 O O . LYS A 1 378 ? -19.995 -19.092 -12.447 1.00 109.64 378 LYS A O 1
ATOM 2136 N N . SER A 1 379 ? -19.891 -19.973 -10.366 1.00 111.02 379 SER A N 1
ATOM 2137 C CA . SER A 1 379 ? -21.264 -20.538 -10.351 1.00 117.96 379 SER A CA 1
ATOM 2138 C C . SER A 1 379 ? -21.613 -21.601 -11.430 1.00 124.07 379 SER A C 1
ATOM 2139 O O . SER A 1 379 ? -22.794 -21.902 -11.626 1.00 128.18 379 SER A O 1
ATOM 2142 N N . VAL A 1 380 ? -20.608 -22.181 -12.096 1.00 126.37 380 VAL A N 1
ATOM 2143 C CA . VAL A 1 380 ? -20.846 -23.205 -13.136 1.00 131.48 380 VAL A CA 1
ATOM 2144 C C . VAL A 1 380 ? -21.273 -24.543 -12.522 1.00 133.81 380 VAL A C 1
ATOM 2145 O O . VAL A 1 380 ? -22.458 -24.874 -12.491 1.00 132.93 380 VAL A O 1
#

Foldseek 3Di:
DWDKDWQPPPQLGVVLVQVQCVLQKRKAAPPPDDSNVPWTKMWIWDPLQQKIKIKIFTAKIKIKDDQVSLQQRLAFWWKKKAWCAWKKWKDFPRDIEIHGHLKIWIATSQGIMIIIIHGTIMMMITHPCVLQLVLVVLSQQLHGYMQDDVLSVVLVVLVVVVVVCPVPQDNVCSVVSSVVNSVSVSVRSPDDTDDDPDPGGLNSLLVNVCVVCLVVPPPDLVVSQVVSVHDSVSQQSSCVLPPHDVSVSVVVVVVVVPPCSHHVSVSNSSD

InterPro domains:
  IPR009057 Homedomain-like superfamily [SSF46689] (301-353)
  IPR018060 AraC-like, DNA binding HTH domain [PF12833] (273-351)
  IPR018060 AraC-like, DNA binding HTH domain [PS01124] (253-352)
  IPR018060 AraC-like, DNA binding HTH domain [SM00342] (267-350)
  IPR050204 AraC/XylS family transcriptional regulators [PTHR46796] (47-354)

Solvent-accessible surface area: 13738 Å² total; per-residue (Å²): 113,101,133,60,23,120,2,109,114,66,110,72,15,6,128,33,2,81,58,43,9,47,45,7,10,71,1,150,26,33,147,83,64,58,59,141,102,14,3,78,1,48,5,27,0,36,68,11,49,66,0,2,0,0,44,14,76,5,25,34,7,29,12,67,0,25,74,87,43,4,149,55,12,56,11,4,15,0,4,0,0,1,2,80,56,12,99,2,85,2,49,7,45,212,98,101,24,75,1,1,68,40,41,1,8,0,10,2,0,0,22,18,7,83,12,124,22,48,92,7,26,9,2,11,2,0,0,32,4,44,37,4,4,129,67,11,61,133,1,46,27,4,30,12,21,46,6,77,44,129,67,2,84,90,0,13,103,65,1,50,32,11,47,143,73,21,65,87,22,89,120,161,72,19,84,170,14,15,153,42,0,71,73,32,0,37,43,8,4,67,42,149,137,58,133,101,115,54,116,21,6,11,10,1,71,0,20,68,39,1,47,127,42,12,112,43,71,108,8,54,9,91,11,0,9,167,92,18,67,57,60,129,96,69,2,140,100,3,0,97,46,46,55,15,14,88,89,36,2,146,162,51,73,107,67,81,68,149,99,178,124,60,35,4,14,75,18,12,101,50,156

Secondary structure (DSSP, 8-state):
--EEEE-SSSSSHHHHHHHHHTTT-EEEPPTT--STT----EEEEEEETTEEEEEEEE-SEEEEE-HHHHHH-----EEEEEEEE--EEEEETTEEEEE-TT-EEEEETTS-EEEEE-SEEEEEEEE-HHHHGGGHHHHHHT-SEEE-SHHHHHHHHHHHHHHHHTTS--TTTHHHHHHHHHHHHHHHT------------HHHHHHHHHHHTSS-TT--HHHHHHTTT--HHHHHHHHTTTT-HHHHHHHHHHHHHTT----HHHHT---